Protein AF-A0A0M0K9D8-F1 (afdb_monomer_lite)

Sequence (245 aa):
CDDGGPGSESPLCTYGTDCTDCGFRLARPPPPPLQPGFVCMNNCLNAGGGACSDGGPGSEFATPPRAPGICFETCVYASDADCDDGGPGSEFPLCAYGTDCTDCGPRQPITTPPPPPPVCTNTCVYASDDDCDDGGVGSEFPLCNYGTDCADCGPRQPVNKPPPPPAPAPRSPPPAMFCGETCLYASDADCDDGGPGAEYADCTYGSDCTDCGPRMLRSPPPAMLCGESCLYTSDALCDDGGPGA

Structure (mmCIF, N/CA/C/O backbone):
data_AF-A0A0M0K9D8-F1
#
_entry.id   AF-A0A0M0K9D8-F1
#
loop_
_atom_site.group_PDB
_atom_site.id
_atom_site.type_symbol
_atom_site.label_atom_id
_atom_site.label_alt_id
_atom_site.label_comp_id
_atom_site.label_asym_id
_atom_site.label_entity_id
_atom_site.label_seq_id
_atom_site.pdbx_PDB_ins_code
_atom_site.Cartn_x
_atom_site.Cartn_y
_atom_site.Cartn_z
_atom_site.occupancy
_atom_site.B_iso_or_equiv
_atom_site.auth_seq_id
_atom_site.auth_comp_id
_atom_site.auth_asym_id
_atom_site.auth_atom_id
_atom_site.pdbx_PDB_model_num
ATOM 1 N N . CYS A 1 1 ? -3.585 -56.247 -4.860 1.00 59.78 1 CYS A N 1
ATOM 2 C CA . CYS A 1 1 ? -2.966 -55.043 -4.244 1.00 59.78 1 CYS A CA 1
ATOM 3 C C . CYS A 1 1 ? -3.451 -55.018 -2.814 1.00 59.78 1 CYS A C 1
ATOM 5 O O . CYS A 1 1 ? -4.653 -54.861 -2.597 1.00 59.78 1 CYS A O 1
ATOM 7 N N . ASP A 1 2 ? -2.542 -55.218 -1.860 1.00 57.38 2 ASP A N 1
ATOM 8 C CA . ASP A 1 2 ? -2.907 -55.661 -0.504 1.00 57.38 2 ASP A CA 1
ATOM 9 C C . ASP A 1 2 ? -2.353 -54.759 0.615 1.00 57.38 2 ASP A C 1
ATOM 11 O O . ASP A 1 2 ? -2.208 -55.168 1.771 1.00 57.38 2 ASP A O 1
ATOM 15 N N . ASP A 1 3 ? -2.050 -53.504 0.265 1.00 56.28 3 ASP A N 1
ATOM 16 C CA . ASP A 1 3 ? -1.442 -52.491 1.136 1.00 56.28 3 ASP A CA 1
ATOM 17 C C . ASP A 1 3 ? -2.456 -51.641 1.932 1.00 56.28 3 ASP A C 1
ATOM 19 O O . ASP A 1 3 ? -2.085 -50.637 2.544 1.00 56.28 3 ASP A O 1
ATOM 23 N N . GLY A 1 4 ? -3.746 -52.003 1.913 1.00 59.12 4 GLY A N 1
ATOM 24 C CA . GLY A 1 4 ? -4.813 -51.280 2.619 1.00 59.12 4 GLY A CA 1
ATOM 25 C C . GLY A 1 4 ? -5.117 -49.872 2.079 1.00 59.12 4 GLY A C 1
ATOM 26 O O . GLY A 1 4 ? -5.853 -49.115 2.719 1.00 59.12 4 GLY A O 1
ATOM 27 N N . GLY A 1 5 ? -4.526 -49.484 0.942 1.00 64.62 5 GLY A N 1
ATOM 28 C CA . GLY A 1 5 ? -4.705 -48.183 0.303 1.00 64.62 5 GLY A CA 1
ATOM 29 C C . GLY A 1 5 ? -5.960 -48.069 -0.576 1.00 64.62 5 GLY A C 1
ATOM 30 O O . GLY A 1 5 ? -6.673 -49.045 -0.805 1.00 64.62 5 GLY A O 1
ATOM 31 N N . PRO A 1 6 ? -6.247 -46.877 -1.139 1.00 52.88 6 PRO A N 1
ATOM 32 C CA . PRO A 1 6 ? -7.329 -46.713 -2.107 1.00 52.88 6 PRO A CA 1
ATOM 33 C C . PRO A 1 6 ? -7.136 -47.660 -3.302 1.00 52.88 6 PRO A C 1
ATOM 35 O O . PRO A 1 6 ? -6.146 -47.553 -4.030 1.00 52.88 6 PRO A O 1
ATOM 38 N N . GLY A 1 7 ? -8.077 -48.591 -3.479 1.00 58.97 7 GLY A N 1
ATOM 39 C CA . GLY A 1 7 ? -8.018 -49.640 -4.502 1.00 58.97 7 GLY A CA 1
ATOM 40 C C . GLY A 1 7 ? -7.409 -50.975 -4.049 1.00 58.97 7 GLY A C 1
ATOM 41 O O . GLY A 1 7 ? -7.271 -51.854 -4.893 1.00 58.97 7 GLY A O 1
ATOM 42 N N . SER A 1 8 ? -7.060 -51.153 -2.767 1.00 65.62 8 SER A N 1
ATOM 43 C CA . SER A 1 8 ? -6.637 -52.459 -2.240 1.00 65.62 8 SER A CA 1
ATOM 44 C C . SER A 1 8 ? -7.831 -53.366 -1.937 1.00 65.62 8 SER A C 1
ATOM 46 O O . SER A 1 8 ? -8.840 -52.895 -1.406 1.00 65.62 8 SER A O 1
ATOM 48 N N . GLU A 1 9 ? -7.689 -54.665 -2.180 1.00 60.28 9 GLU A N 1
ATOM 49 C CA . GLU A 1 9 ? -8.697 -55.682 -1.842 1.00 60.28 9 GLU A CA 1
ATOM 50 C C . GLU A 1 9 ? -8.562 -56.209 -0.399 1.00 60.28 9 GLU A C 1
ATOM 52 O O . GLU A 1 9 ? -9.562 -56.617 0.197 1.00 60.28 9 GLU A O 1
ATOM 57 N N . SER A 1 10 ? -7.363 -56.097 0.193 1.00 54.09 10 SER A N 1
ATOM 58 C CA . SER A 1 10 ? -7.043 -56.541 1.560 1.00 54.09 10 SER A CA 1
ATOM 59 C C . SER A 1 10 ? -6.018 -55.615 2.247 1.00 54.09 10 SER A C 1
ATOM 61 O O . SER A 1 10 ? -5.197 -55.015 1.561 1.00 54.09 10 SER A O 1
ATOM 63 N N . PRO A 1 11 ? -5.988 -55.517 3.592 1.00 54.81 11 PRO A N 1
ATOM 64 C CA . PRO A 1 11 ? -4.935 -54.821 4.338 1.00 54.81 11 PRO A CA 1
ATOM 65 C C . PRO A 1 11 ? -3.952 -55.817 4.987 1.00 54.81 11 PRO A C 1
ATOM 67 O O . PRO A 1 11 ? -3.802 -55.848 6.209 1.00 54.81 11 PRO A O 1
ATOM 70 N N . LEU A 1 12 ? -3.340 -56.693 4.186 1.00 60.47 12 LEU A N 1
ATOM 71 C CA . LEU A 1 12 ? -2.407 -57.718 4.684 1.00 60.47 12 LEU A CA 1
ATOM 72 C C . LEU A 1 12 ? -0.978 -57.179 4.850 1.00 60.47 12 LEU A C 1
ATOM 74 O O . LEU A 1 12 ? -0.212 -57.713 5.653 1.00 60.47 12 LEU A O 1
ATOM 78 N N . CYS A 1 13 ? -0.643 -56.109 4.127 1.00 53.09 13 CYS A N 1
ATOM 79 C CA . CYS A 1 13 ? 0.657 -55.449 4.132 1.00 53.09 13 CYS A CA 1
ATOM 80 C C . CYS A 1 13 ? 0.548 -53.993 4.608 1.00 53.09 13 CYS A C 1
ATOM 82 O O . CYS A 1 13 ? -0.512 -53.368 4.564 1.00 53.09 13 CYS A O 1
ATOM 84 N N . THR A 1 14 ? 1.673 -53.433 5.055 1.00 54.91 14 THR A N 1
ATOM 85 C CA . THR A 1 14 ? 1.760 -52.024 5.452 1.00 54.91 14 THR A CA 1
ATOM 86 C C . THR A 1 14 ? 1.634 -51.115 4.223 1.00 54.91 14 THR A C 1
ATOM 88 O O . THR A 1 14 ? 2.211 -51.392 3.173 1.00 54.91 14 THR A O 1
ATOM 91 N N . TYR A 1 15 ? 0.907 -50.001 4.349 1.00 53.81 15 TYR A N 1
ATOM 92 C CA . TYR A 1 15 ? 0.708 -49.046 3.253 1.00 53.81 15 TYR A CA 1
ATOM 93 C C . TYR A 1 15 ? 2.039 -48.609 2.617 1.00 53.81 15 TYR A C 1
ATOM 95 O O . TYR A 1 15 ? 2.911 -48.070 3.304 1.00 53.81 15 TYR A O 1
ATOM 103 N N . GLY A 1 16 ? 2.183 -48.820 1.303 1.00 57.97 16 GLY A N 1
ATOM 104 C CA . GLY A 1 16 ? 3.383 -48.458 0.541 1.00 57.97 16 GLY A CA 1
ATOM 105 C C . GLY A 1 16 ? 4.516 -49.492 0.517 1.00 57.97 16 GLY A C 1
ATOM 106 O O . GLY A 1 16 ? 5.600 -49.149 0.052 1.00 57.97 16 GLY A O 1
ATOM 107 N N . THR A 1 17 ? 4.304 -50.730 0.986 1.00 55.94 17 THR A N 1
ATOM 108 C CA . THR A 1 17 ? 5.327 -51.801 0.925 1.00 55.94 17 THR A CA 1
ATOM 109 C C . THR A 1 17 ? 5.120 -52.820 -0.203 1.00 55.94 17 THR A C 1
ATOM 111 O O . THR A 1 17 ? 5.961 -53.694 -0.377 1.00 55.94 17 THR A O 1
ATOM 114 N N . ASP A 1 18 ? 4.037 -52.703 -0.979 1.00 56.44 18 ASP A N 1
ATOM 115 C CA . ASP A 1 18 ? 3.691 -53.571 -2.120 1.00 56.44 18 ASP A CA 1
ATOM 116 C C . ASP A 1 18 ? 3.845 -52.822 -3.466 1.00 56.44 18 ASP A C 1
ATOM 118 O O . ASP A 1 18 ? 2.894 -52.572 -4.208 1.00 56.44 18 ASP A O 1
ATOM 122 N N . CYS A 1 19 ? 5.065 -52.347 -3.749 1.00 53.19 19 CYS A N 1
ATOM 123 C CA . CYS A 1 19 ? 5.345 -51.461 -4.892 1.00 53.19 19 CYS A CA 1
ATOM 124 C C . CYS A 1 19 ? 5.291 -52.163 -6.257 1.00 53.19 19 CYS A C 1
ATOM 126 O O . CYS A 1 19 ? 5.155 -51.488 -7.278 1.00 53.19 19 CYS A O 1
ATOM 128 N N . THR A 1 20 ? 5.426 -53.489 -6.284 1.00 51.72 20 THR A N 1
ATOM 129 C CA . THR A 1 20 ? 5.447 -54.279 -7.523 1.00 51.72 20 THR A CA 1
ATOM 130 C C . THR A 1 20 ? 4.042 -54.426 -8.109 1.00 51.72 20 THR A C 1
ATOM 132 O O . THR A 1 20 ? 3.892 -54.301 -9.322 1.00 51.72 20 THR A O 1
ATOM 135 N N . ASP A 1 21 ? 3.016 -54.578 -7.261 1.00 50.44 21 ASP A N 1
ATOM 136 C CA . ASP A 1 21 ? 1.618 -54.701 -7.694 1.00 50.44 21 ASP A CA 1
ATOM 137 C C . ASP A 1 21 ? 0.837 -53.372 -7.615 1.00 50.44 21 ASP A C 1
ATOM 139 O O . ASP A 1 21 ? -0.083 -53.150 -8.405 1.00 50.44 21 ASP A O 1
ATOM 143 N N . CYS A 1 22 ? 1.200 -52.450 -6.707 1.00 52.94 22 CYS A N 1
ATOM 144 C CA . CYS A 1 22 ? 0.475 -51.184 -6.492 1.00 52.94 22 CYS A CA 1
ATOM 145 C C . CYS A 1 22 ? 1.182 -49.923 -7.058 1.00 52.94 22 CYS A C 1
ATOM 147 O O . CYS A 1 22 ? 0.598 -48.834 -7.028 1.00 52.94 22 CYS A O 1
ATOM 149 N N . GLY A 1 23 ? 2.416 -50.038 -7.575 1.00 55.75 23 GLY A N 1
ATOM 150 C CA . GLY A 1 23 ? 3.226 -48.910 -8.064 1.00 55.75 23 GLY A CA 1
ATOM 151 C C . GLY A 1 23 ? 3.735 -47.966 -6.957 1.00 55.75 23 GLY A C 1
ATOM 152 O O . GLY A 1 23 ? 3.530 -48.194 -5.766 1.00 55.75 23 GLY A O 1
ATOM 153 N N . PHE A 1 24 ? 4.419 -46.875 -7.330 1.00 51.69 24 PHE A N 1
ATOM 154 C CA . PHE A 1 24 ? 4.968 -45.915 -6.359 1.00 51.69 24 PHE A CA 1
ATOM 155 C C . PHE A 1 24 ? 3.860 -45.097 -5.668 1.00 51.69 24 PHE A C 1
ATOM 157 O O . PHE A 1 24 ? 3.144 -44.328 -6.312 1.00 51.69 24 PHE A O 1
ATOM 164 N N . ARG A 1 25 ? 3.751 -45.210 -4.338 1.00 56.09 25 ARG A N 1
ATOM 165 C CA . ARG A 1 25 ? 2.855 -44.391 -3.504 1.00 56.09 25 ARG A CA 1
ATOM 166 C C . ARG A 1 25 ? 3.604 -43.158 -2.978 1.00 56.09 25 ARG A C 1
ATOM 168 O O . ARG A 1 25 ? 4.688 -43.281 -2.414 1.00 56.09 25 ARG A O 1
ATOM 175 N N . LEU A 1 26 ? 3.015 -41.967 -3.097 1.00 48.25 26 LEU A N 1
ATOM 176 C CA . LEU A 1 26 ? 3.507 -40.778 -2.389 1.00 48.25 26 LEU A CA 1
ATOM 177 C C . LEU A 1 26 ? 3.170 -40.912 -0.896 1.00 48.25 26 LEU A C 1
ATOM 179 O O . LEU A 1 26 ? 2.006 -41.108 -0.536 1.00 48.25 26 LEU A O 1
ATOM 183 N N . ALA A 1 27 ? 4.176 -40.811 -0.026 1.00 44.31 27 ALA A N 1
ATOM 184 C CA . ALA A 1 27 ? 3.970 -40.852 1.417 1.00 44.31 27 ALA A CA 1
ATOM 185 C C . ALA A 1 27 ? 3.110 -39.657 1.858 1.00 44.31 27 ALA A C 1
ATOM 187 O O . ALA A 1 27 ? 3.454 -38.498 1.616 1.00 44.31 27 ALA A O 1
ATOM 188 N N . ARG A 1 28 ? 1.980 -39.933 2.517 1.00 52.25 28 ARG A N 1
ATOM 189 C CA . ARG A 1 28 ? 1.211 -38.889 3.202 1.00 52.25 28 ARG A CA 1
ATOM 190 C C . ARG A 1 28 ? 2.046 -38.411 4.403 1.00 52.25 28 ARG A C 1
ATOM 192 O O . ARG A 1 28 ? 2.629 -39.261 5.077 1.00 52.25 28 ARG A O 1
ATOM 199 N N . PRO A 1 29 ? 2.125 -37.099 4.689 1.00 36.44 29 PRO A N 1
ATOM 200 C CA . PRO A 1 29 ? 2.831 -36.609 5.870 1.00 36.44 29 PRO A CA 1
ATOM 201 C C . PRO A 1 29 ? 2.300 -37.294 7.139 1.00 36.44 29 PRO A C 1
ATOM 203 O O . PRO A 1 29 ? 1.087 -37.520 7.228 1.00 36.44 29 PRO A O 1
ATOM 206 N N . PRO A 1 30 ? 3.168 -37.641 8.105 1.00 35.47 30 PRO A N 1
ATOM 207 C CA . PRO A 1 30 ? 2.753 -38.379 9.289 1.00 35.47 30 PRO A CA 1
ATOM 208 C C . PRO A 1 30 ? 1.725 -37.567 10.093 1.00 35.47 30 PRO A C 1
ATOM 210 O O . PRO A 1 30 ? 1.929 -36.366 10.302 1.00 35.47 30 PRO A O 1
ATOM 213 N N . PRO A 1 31 ? 0.622 -38.183 10.555 1.00 45.28 31 PRO A N 1
ATOM 214 C CA . PRO A 1 31 ? -0.272 -37.526 11.494 1.00 45.28 31 PRO A CA 1
ATOM 215 C C . PRO A 1 31 ? 0.469 -37.257 12.819 1.00 45.28 31 PRO A C 1
ATOM 217 O O . PRO A 1 31 ? 1.321 -38.057 13.219 1.00 45.28 31 PRO A O 1
ATOM 220 N N . PRO A 1 32 ? 0.167 -36.142 13.508 1.00 37.94 32 PRO A N 1
ATOM 221 C CA . PRO A 1 32 ? 0.757 -35.836 14.808 1.00 37.94 32 PRO A CA 1
ATOM 222 C C . PRO A 1 32 ? 0.446 -36.946 15.832 1.00 37.94 32 PRO A C 1
ATOM 224 O O . PRO A 1 32 ? -0.571 -37.634 15.700 1.00 37.94 32 PRO A O 1
ATOM 227 N N . PRO A 1 33 ? 1.310 -37.148 16.845 1.00 36.12 33 PRO A N 1
ATOM 228 C CA . PRO A 1 33 ? 1.215 -38.287 17.752 1.00 36.12 33 PRO A CA 1
ATOM 229 C C . PRO A 1 33 ? -0.121 -38.302 18.509 1.00 36.12 33 PRO A C 1
ATOM 231 O O . PRO A 1 33 ? -0.481 -37.340 19.187 1.00 36.12 33 PRO A O 1
ATOM 234 N N . LEU A 1 34 ? -0.836 -39.426 18.394 1.00 40.72 34 LEU A N 1
ATOM 235 C CA . LEU A 1 34 ? -2.054 -39.739 19.139 1.00 40.72 34 LEU A CA 1
ATOM 236 C C . LEU A 1 34 ? -1.758 -39.792 20.645 1.00 40.72 34 LEU A C 1
ATOM 238 O O . LEU A 1 34 ? -0.948 -40.601 21.097 1.00 40.72 34 LEU A O 1
ATOM 242 N N . GLN A 1 35 ? -2.448 -38.962 21.429 1.00 35.22 35 GLN A N 1
ATOM 243 C CA . GLN A 1 35 ? -2.579 -39.184 22.869 1.00 35.22 35 GLN A CA 1
ATOM 244 C C . GLN A 1 35 ? -3.538 -40.367 23.133 1.00 35.22 35 GLN A C 1
ATOM 246 O O . GLN A 1 35 ? -4.421 -40.618 22.308 1.00 35.22 35 GLN A O 1
ATOM 251 N N . PRO A 1 36 ? -3.379 -41.116 24.244 1.00 38.62 36 PRO A N 1
ATOM 252 C CA . PRO A 1 36 ? -4.134 -42.342 24.504 1.00 38.62 36 PRO A CA 1
ATOM 253 C C . PRO A 1 36 ? -5.643 -42.085 24.529 1.00 38.62 36 PRO A C 1
ATOM 255 O O . PRO A 1 36 ? -6.128 -41.240 25.279 1.00 38.62 36 PRO A O 1
ATOM 258 N N . GLY A 1 37 ? -6.375 -42.819 23.691 1.00 37.38 37 GLY A N 1
ATOM 259 C CA . GLY A 1 37 ? -7.810 -42.654 23.511 1.00 37.38 37 GLY A CA 1
ATOM 260 C C . GLY A 1 37 ? -8.617 -42.939 24.777 1.00 37.38 37 GLY A C 1
ATOM 261 O O . GLY A 1 37 ? -8.475 -43.991 25.400 1.00 37.38 37 GLY A O 1
ATOM 262 N N . PHE A 1 38 ? -9.547 -42.038 25.090 1.00 39.72 38 PHE A N 1
ATOM 263 C CA . PHE A 1 38 ? -10.780 -42.433 25.757 1.00 39.72 38 PHE A CA 1
ATOM 264 C C . PHE A 1 38 ? -11.649 -43.142 24.720 1.00 39.72 38 PHE A C 1
ATOM 266 O O . PHE A 1 38 ? -12.089 -42.549 23.736 1.00 39.72 38 PHE A O 1
ATOM 273 N N . VAL A 1 39 ? -11.852 -44.440 24.922 1.00 39.84 39 VAL A N 1
ATOM 274 C CA . VAL A 1 39 ? -12.789 -45.234 24.134 1.00 39.84 39 VAL A CA 1
ATOM 275 C C . VAL A 1 39 ? -14.199 -44.731 24.446 1.00 39.84 39 VAL A C 1
ATOM 277 O O . VAL A 1 39 ? -14.655 -44.833 25.583 1.00 39.84 39 VAL A O 1
ATOM 280 N N . CYS A 1 40 ? -14.899 -44.183 23.453 1.00 34.69 40 CYS A N 1
ATOM 281 C CA . CYS A 1 40 ? -16.335 -43.954 23.567 1.00 34.69 40 CYS A CA 1
ATOM 282 C C . CYS A 1 40 ? -17.045 -45.303 23.396 1.00 34.69 40 CYS A C 1
ATOM 284 O O . CYS A 1 40 ? -17.276 -45.763 22.277 1.00 34.69 40 CYS A O 1
ATOM 286 N N . MET A 1 41 ? -17.368 -45.970 24.505 1.00 40.41 41 MET A N 1
ATOM 287 C CA . MET A 1 41 ? -18.403 -46.998 24.486 1.00 40.41 41 MET A CA 1
ATOM 288 C C . MET A 1 41 ? -19.759 -46.289 24.453 1.00 40.41 41 MET A C 1
ATOM 290 O O . MET A 1 41 ? -20.247 -45.812 25.475 1.00 40.41 41 MET A O 1
ATOM 294 N N . ASN A 1 42 ? -20.360 -46.224 23.264 1.00 40.31 42 ASN A N 1
ATOM 295 C CA . ASN A 1 42 ? -21.743 -45.795 23.084 1.00 40.31 42 ASN A CA 1
ATOM 296 C C . ASN A 1 42 ? -22.674 -46.693 23.911 1.00 40.31 42 ASN A C 1
ATOM 298 O O . ASN A 1 42 ? -22.940 -47.829 23.524 1.00 40.31 42 ASN A O 1
ATOM 302 N N . ASN A 1 43 ? -23.206 -46.177 25.019 1.00 43.78 43 ASN A N 1
ATOM 303 C CA . ASN A 1 43 ? -24.400 -46.731 25.649 1.00 43.78 43 ASN A CA 1
ATOM 304 C C . ASN A 1 43 ? -25.558 -45.743 25.479 1.00 43.78 43 ASN A C 1
ATOM 306 O O . ASN A 1 43 ? -26.004 -45.105 26.428 1.00 43.78 43 ASN A O 1
ATOM 310 N N . CYS A 1 44 ? -26.013 -45.588 24.236 1.00 42.16 44 CYS A N 1
ATOM 311 C CA . CYS A 1 44 ? -27.206 -44.812 23.921 1.00 42.16 44 CYS A CA 1
ATOM 312 C C . CYS A 1 44 ? -28.417 -45.751 23.841 1.00 42.16 44 CYS A C 1
ATOM 314 O O . CYS A 1 44 ? -28.686 -46.341 22.797 1.00 42.16 44 CYS A O 1
ATOM 316 N N . LEU A 1 45 ? -29.177 -45.857 24.935 1.00 37.12 45 LEU A N 1
ATOM 317 C CA . LEU A 1 45 ? -30.581 -46.283 24.917 1.00 37.12 45 LEU A CA 1
ATOM 318 C C . LEU A 1 45 ? -31.462 -45.027 25.032 1.00 37.12 45 LEU A C 1
ATOM 320 O O . LEU A 1 45 ? -31.773 -44.570 26.122 1.00 37.12 45 LEU A O 1
ATOM 324 N N . ASN A 1 46 ? -31.762 -44.461 23.858 1.00 37.69 46 ASN A N 1
ATOM 325 C CA . ASN A 1 46 ? -32.876 -43.583 23.463 1.00 37.69 46 ASN A CA 1
ATOM 326 C C . ASN A 1 46 ? -33.665 -42.802 24.545 1.00 37.69 46 ASN A C 1
ATOM 328 O O . ASN A 1 46 ? -34.378 -43.413 25.337 1.00 37.69 46 ASN A O 1
ATOM 332 N N . ALA A 1 47 ? -33.728 -41.465 24.415 1.00 31.47 47 ALA A N 1
ATOM 333 C CA . ALA A 1 47 ? -34.942 -40.777 23.930 1.00 31.47 47 ALA A CA 1
ATOM 334 C C . ALA A 1 47 ? -34.819 -39.232 23.926 1.00 31.47 47 ALA A C 1
ATOM 336 O O . ALA A 1 47 ? -34.736 -38.614 24.982 1.00 31.47 47 ALA A O 1
ATOM 337 N N . GLY A 1 48 ? -34.975 -38.623 22.741 1.00 32.78 48 GLY A N 1
ATOM 338 C CA . GLY A 1 48 ? -35.744 -37.377 22.582 1.00 32.78 48 GLY A CA 1
ATOM 339 C C . GLY A 1 48 ? -34.995 -36.104 22.162 1.00 32.78 48 GLY A C 1
ATOM 340 O O . GLY A 1 48 ? -34.380 -35.452 22.991 1.00 32.78 48 GLY A O 1
ATOM 341 N N . GLY A 1 49 ? -35.199 -35.680 20.906 1.00 36.69 49 GLY A N 1
ATOM 342 C CA . GLY A 1 49 ? -35.047 -34.283 20.465 1.00 36.69 49 GLY A CA 1
ATOM 343 C C . GLY A 1 49 ? -33.774 -33.987 19.672 1.00 36.69 49 GLY A C 1
ATOM 344 O O . GLY A 1 49 ? -32.702 -33.828 20.239 1.00 36.69 49 GLY A O 1
ATOM 345 N N . GLY A 1 50 ? -33.896 -33.908 18.345 1.00 43.41 50 GLY A N 1
ATOM 346 C CA . GLY A 1 50 ? -32.785 -33.658 17.430 1.00 43.41 50 GLY A CA 1
ATOM 347 C C . GLY A 1 50 ? -32.200 -32.252 17.550 1.00 43.41 50 GLY A C 1
ATOM 348 O O . GLY A 1 50 ? -32.802 -31.301 17.067 1.00 43.41 50 GLY A O 1
ATOM 349 N N . ALA A 1 51 ? -31.019 -32.163 18.157 1.00 40.94 51 ALA A N 1
ATOM 350 C CA . ALA A 1 51 ? -29.912 -31.283 17.782 1.00 40.94 51 ALA A CA 1
ATOM 351 C C . ALA A 1 51 ? -28.713 -31.644 18.674 1.00 40.94 51 ALA A C 1
ATOM 353 O O . ALA A 1 51 ? -28.609 -31.178 19.807 1.00 40.94 51 ALA A O 1
ATOM 354 N N . CYS A 1 52 ? -27.815 -32.505 18.193 1.00 39.22 52 CYS A N 1
ATOM 355 C CA . CYS A 1 52 ? -26.469 -32.549 18.745 1.00 39.22 52 CYS A CA 1
ATOM 356 C C . CYS A 1 52 ? -25.694 -31.395 18.102 1.00 39.22 52 CYS A C 1
ATOM 358 O O . CYS A 1 52 ? -25.421 -31.386 16.905 1.00 39.22 52 CYS A O 1
ATOM 360 N N . SER A 1 53 ? -25.414 -30.366 18.898 1.00 49.59 53 SER A N 1
ATOM 361 C CA . SER A 1 53 ? -24.459 -29.318 18.540 1.00 49.59 53 SER A CA 1
ATOM 362 C C . SER A 1 53 ? -23.045 -29.806 18.849 1.00 49.59 53 SER A C 1
ATOM 364 O O . SER A 1 53 ? -22.319 -29.182 19.617 1.00 49.59 53 SER A O 1
ATOM 366 N N . ASP A 1 54 ? -22.653 -30.956 18.311 1.00 45.88 54 ASP A N 1
ATOM 367 C CA . ASP A 1 54 ? -21.252 -31.323 18.191 1.00 45.88 54 ASP A CA 1
ATOM 368 C C . ASP A 1 54 ? -20.829 -31.003 16.761 1.00 45.88 54 ASP A C 1
ATOM 370 O O . ASP A 1 54 ? -21.241 -31.654 15.809 1.00 45.88 54 ASP A O 1
ATOM 374 N N . GLY A 1 55 ? -20.061 -29.921 16.605 1.00 48.94 55 GLY A N 1
ATOM 375 C CA . GLY A 1 55 ? -19.560 -29.412 15.327 1.00 48.94 55 GLY A CA 1
ATOM 376 C C . GLY A 1 55 ? -18.654 -30.407 14.598 1.00 48.94 55 GLY A C 1
ATOM 377 O O . GLY A 1 55 ? -17.441 -30.221 14.525 1.00 48.94 55 GLY A O 1
ATOM 378 N N . GLY A 1 56 ? -19.249 -31.471 14.069 1.00 43.22 56 GLY A N 1
ATOM 379 C CA . GLY A 1 56 ? -18.627 -32.437 13.185 1.00 43.22 56 GLY A CA 1
ATOM 380 C C . GLY A 1 56 ? -18.416 -31.866 11.779 1.00 43.22 56 GLY A C 1
ATOM 381 O O . GLY A 1 56 ? -19.004 -30.847 11.405 1.00 43.22 56 GLY A O 1
ATOM 382 N N . PRO A 1 57 ? -17.552 -32.509 10.976 1.00 43.78 57 PRO A N 1
ATOM 383 C CA . PRO A 1 57 ? -17.086 -31.978 9.704 1.00 43.78 57 PRO A CA 1
ATOM 384 C C . PRO A 1 57 ? -18.229 -31.994 8.681 1.00 43.78 57 PRO A C 1
ATOM 386 O O . PRO A 1 57 ? -18.573 -33.037 8.131 1.00 43.78 57 PRO A O 1
ATOM 389 N N . GLY A 1 58 ? -18.829 -30.828 8.448 1.00 43.31 58 GLY A N 1
ATOM 390 C CA . GLY A 1 58 ? -19.955 -30.670 7.526 1.00 43.31 58 GLY A CA 1
ATOM 391 C C . GLY A 1 58 ? -20.627 -29.295 7.545 1.00 43.31 58 GLY A C 1
ATOM 392 O O . GLY A 1 58 ? -21.339 -28.977 6.600 1.00 43.31 58 GLY A O 1
ATOM 393 N N . SER A 1 59 ? -20.380 -28.449 8.552 1.00 44.09 59 SER A N 1
ATOM 394 C CA . SER A 1 59 ? -20.794 -27.044 8.501 1.00 44.09 59 SER A CA 1
ATOM 395 C C . SER A 1 59 ? -19.832 -26.255 7.611 1.00 44.09 59 SER A C 1
ATOM 397 O O . SER A 1 59 ? -18.696 -25.955 7.988 1.00 44.09 59 SER A O 1
ATOM 399 N N . GLU A 1 60 ? -20.283 -25.951 6.400 1.00 45.50 60 GLU A N 1
ATOM 400 C CA . GLU A 1 60 ? -19.721 -24.899 5.558 1.00 45.50 60 GLU A CA 1
ATOM 401 C C . GLU A 1 60 ? -19.499 -23.622 6.389 1.00 45.50 60 GLU A C 1
ATOM 403 O O . GLU A 1 60 ? -20.355 -23.240 7.180 1.00 45.50 60 GLU A O 1
ATOM 408 N N . PHE A 1 61 ? -18.325 -23.003 6.234 1.00 46.69 61 PHE A N 1
ATOM 409 C CA . PHE A 1 61 ? -17.686 -22.026 7.135 1.00 46.69 61 PHE A CA 1
ATOM 410 C C . PHE A 1 61 ? -16.924 -22.637 8.321 1.00 46.69 61 PHE A C 1
ATOM 412 O O . PHE A 1 61 ? -17.195 -22.368 9.489 1.00 46.69 61 PHE A O 1
ATOM 419 N N . ALA A 1 62 ? -15.847 -23.364 8.009 1.00 39.09 62 ALA A N 1
ATOM 420 C CA . ALA A 1 62 ? -14.712 -23.463 8.919 1.00 39.09 62 ALA A CA 1
ATOM 421 C C . ALA A 1 62 ? -14.117 -22.057 9.115 1.00 39.09 62 ALA A C 1
ATOM 423 O O . ALA A 1 62 ? -13.269 -21.603 8.344 1.00 39.09 62 ALA A O 1
ATOM 424 N N . THR A 1 63 ? -14.595 -21.334 10.127 1.00 50.00 63 THR A N 1
ATOM 425 C CA . THR A 1 63 ? -13.900 -20.152 10.632 1.00 50.00 63 THR A CA 1
ATOM 426 C C . THR A 1 63 ? -12.508 -20.584 11.096 1.00 50.00 63 THR A C 1
ATOM 428 O O . THR A 1 63 ? -12.401 -21.624 11.757 1.00 50.00 63 THR A O 1
ATOM 431 N N . PRO A 1 64 ? -11.438 -19.829 10.783 1.00 47.03 64 PRO A N 1
ATOM 432 C CA . PRO A 1 64 ? -10.120 -20.106 11.346 1.00 47.03 64 PRO A CA 1
ATOM 433 C C . PRO A 1 64 ? -10.227 -20.184 12.879 1.00 47.03 64 PRO A C 1
ATOM 435 O O . PRO A 1 64 ? -11.104 -19.521 13.442 1.00 47.03 64 PRO A O 1
ATOM 438 N N . PRO A 1 65 ? -9.378 -20.976 13.568 1.00 51.59 65 PRO A N 1
ATOM 439 C CA . PRO A 1 65 ? -9.393 -21.034 15.024 1.00 51.59 65 PRO A CA 1
ATOM 440 C C . PRO A 1 65 ? -9.271 -19.608 15.564 1.00 51.59 65 PRO A C 1
ATOM 442 O O . PRO A 1 65 ? -8.247 -18.946 15.386 1.00 51.59 65 PRO A O 1
ATOM 445 N N . ARG A 1 66 ? -10.371 -19.112 16.142 1.00 53.47 66 ARG A N 1
ATOM 446 C CA . ARG A 1 66 ? -10.462 -17.773 16.718 1.00 53.47 66 ARG A CA 1
ATOM 447 C C . ARG A 1 66 ? -9.364 -17.688 17.777 1.00 53.47 66 ARG A C 1
ATOM 449 O O . ARG A 1 66 ? -9.239 -18.603 18.593 1.00 53.47 66 ARG A O 1
ATOM 456 N N . ALA A 1 67 ? -8.535 -16.647 17.726 1.00 58.38 67 ALA A N 1
ATOM 457 C CA . ALA A 1 67 ? -7.474 -16.472 18.711 1.00 58.38 67 ALA A CA 1
ATOM 458 C C . ALA A 1 67 ? -8.078 -16.511 20.130 1.00 58.38 67 ALA A C 1
ATOM 460 O O . ALA A 1 67 ? -9.244 -16.115 20.288 1.00 58.38 67 ALA A O 1
ATOM 461 N N . PRO A 1 68 ? -7.332 -16.985 21.150 1.00 67.56 68 PRO A N 1
ATOM 462 C CA . PRO A 1 68 ? -7.827 -17.025 22.521 1.00 67.56 68 PRO A CA 1
ATOM 463 C C . PRO A 1 68 ? -8.383 -15.651 22.894 1.00 67.56 68 PRO A C 1
ATOM 465 O O . PRO A 1 68 ? -7.674 -14.647 22.816 1.00 67.56 68 PRO A O 1
ATOM 468 N N . GLY A 1 69 ? -9.680 -15.600 23.194 1.00 72.69 69 GLY A N 1
ATOM 469 C CA . GLY A 1 69 ? -10.329 -14.351 23.553 1.00 72.69 69 GLY A CA 1
ATOM 470 C C . GLY A 1 69 ? -9.901 -13.881 24.943 1.00 72.69 69 GLY A C 1
ATOM 471 O O . GLY A 1 69 ? -9.570 -14.698 25.799 1.00 72.69 69 GLY A O 1
ATOM 472 N N . ILE A 1 70 ? -9.917 -12.570 25.169 1.00 86.81 70 ILE A N 1
ATOM 473 C CA . ILE A 1 70 ? -9.835 -11.978 26.503 1.00 86.81 70 ILE A CA 1
ATOM 474 C C . ILE A 1 70 ? -11.206 -12.074 27.181 1.00 86.81 70 ILE A C 1
ATOM 476 O O . ILE A 1 70 ? -12.246 -11.893 26.543 1.00 86.81 70 ILE A O 1
ATOM 480 N N . CYS A 1 71 ? -11.196 -12.389 28.470 1.00 91.25 71 CYS A N 1
ATOM 481 C CA . CYS A 1 71 ? -12.384 -12.471 29.306 1.00 91.25 71 CYS A CA 1
ATOM 482 C C . CYS A 1 71 ? -11.955 -12.175 30.738 1.00 91.25 71 CYS A C 1
ATOM 484 O O . CYS A 1 71 ? -11.207 -12.941 31.349 1.00 91.25 71 CYS A O 1
ATOM 486 N N . PHE A 1 72 ? -12.370 -11.016 31.223 1.00 89.06 72 PHE A N 1
ATOM 487 C CA . PHE A 1 72 ? -12.179 -10.566 32.586 1.00 89.06 72 PHE A CA 1
ATOM 488 C C . PHE A 1 72 ? -13.556 -10.237 33.170 1.00 89.06 72 PHE A C 1
ATOM 490 O O . PHE A 1 72 ? -14.444 -9.822 32.438 1.00 89.06 72 PHE A O 1
ATOM 497 N N . GLU A 1 73 ? -13.717 -10.400 34.479 1.00 89.19 73 GLU A N 1
ATOM 498 C CA . GLU A 1 73 ? -14.938 -10.041 35.222 1.00 89.19 73 GLU A CA 1
ATOM 499 C C . GLU A 1 73 ? -14.569 -9.070 36.336 1.00 89.19 73 GLU A C 1
ATOM 501 O O . GLU A 1 73 ? -14.701 -9.325 37.531 1.00 89.19 73 GLU A O 1
ATOM 506 N N . THR A 1 74 ? -13.930 -7.979 35.932 1.00 90.69 74 THR A N 1
ATOM 507 C CA . THR A 1 74 ? -13.379 -6.991 36.862 1.00 90.69 74 THR A CA 1
ATOM 508 C C . THR A 1 74 ? -14.284 -5.775 37.022 1.00 90.69 74 THR A C 1
ATOM 510 O O . THR A 1 74 ? -13.997 -4.919 37.859 1.00 90.69 74 THR A O 1
ATOM 513 N N . CYS A 1 75 ? -15.361 -5.687 36.238 1.00 91.19 75 CYS A N 1
ATOM 514 C CA . CYS A 1 75 ? -16.361 -4.634 36.338 1.00 91.19 75 CYS A CA 1
ATOM 515 C C . CYS A 1 75 ? -17.437 -4.968 37.384 1.00 91.19 75 CYS A C 1
ATOM 517 O O . CYS A 1 75 ? -17.693 -6.130 37.683 1.00 91.19 75 CYS A O 1
ATOM 519 N N . VAL A 1 76 ? -18.085 -3.940 37.940 1.00 94.38 76 VAL A N 1
ATOM 520 C CA . VAL A 1 76 ? -19.192 -4.110 38.902 1.00 94.38 76 VAL A CA 1
ATOM 521 C C . VAL A 1 76 ? -20.428 -4.725 38.241 1.00 94.38 76 VAL A C 1
ATOM 523 O O . VAL A 1 76 ? -21.152 -5.461 38.904 1.00 94.38 76 VAL A O 1
ATOM 526 N N . TYR A 1 77 ? -20.628 -4.448 36.954 1.00 91.62 77 TYR A N 1
ATOM 527 C CA . TYR A 1 77 ? -21.759 -4.918 36.154 1.00 91.62 77 TYR A CA 1
ATOM 528 C C . TYR A 1 77 ? -21.396 -6.128 35.282 1.00 91.62 77 TYR A C 1
ATOM 530 O O . TYR A 1 77 ? -22.075 -6.426 34.324 1.00 91.62 77 TYR A O 1
ATOM 538 N N . ALA A 1 78 ? -20.319 -6.854 35.602 1.00 89.19 78 ALA A N 1
ATOM 539 C CA . ALA A 1 78 ? -19.817 -7.939 34.755 1.00 89.19 78 ALA A CA 1
ATOM 540 C C . ALA A 1 78 ? -20.707 -9.208 34.690 1.00 89.19 78 ALA A C 1
ATOM 542 O O . ALA A 1 78 ? -20.201 -10.267 34.320 1.00 89.19 78 ALA A O 1
ATOM 543 N N . SER A 1 79 ? -21.929 -9.174 35.231 1.00 90.12 79 SER A N 1
ATOM 544 C CA . SER A 1 79 ? -22.824 -10.334 35.420 1.00 90.12 79 SER A CA 1
ATOM 545 C C . SER A 1 79 ? -24.274 -9.907 35.707 1.00 90.12 79 SER A C 1
ATOM 547 O O . SER A 1 79 ? -24.987 -10.590 36.456 1.00 90.12 79 SER A O 1
ATOM 549 N N . ASP A 1 80 ? -24.692 -8.730 35.245 1.00 92.19 80 ASP A N 1
ATOM 550 C CA . ASP A 1 80 ? -26.042 -8.215 35.488 1.00 92.19 80 ASP A CA 1
ATOM 551 C C . ASP A 1 80 ? -27.043 -8.548 34.370 1.00 92.19 80 ASP A C 1
ATOM 553 O O . ASP A 1 80 ? -28.203 -8.140 34.452 1.00 92.19 80 ASP A O 1
ATOM 557 N N . ALA A 1 81 ? -26.638 -9.430 33.449 1.00 92.88 81 ALA A N 1
ATOM 558 C CA . ALA A 1 81 ? -27.388 -9.927 32.298 1.00 92.88 81 ALA A CA 1
ATOM 559 C C . ALA A 1 81 ? -27.483 -8.957 31.111 1.00 92.88 81 ALA A C 1
ATOM 561 O O . ALA A 1 81 ? -28.139 -9.302 30.123 1.00 92.88 81 ALA A O 1
ATOM 562 N N . ASP A 1 82 ? -26.806 -7.811 31.179 1.00 94.44 82 ASP A N 1
ATOM 563 C CA . ASP A 1 82 ? -26.627 -6.878 30.071 1.00 94.44 82 ASP A CA 1
ATOM 564 C C . ASP A 1 82 ? -25.141 -6.851 29.676 1.00 94.44 82 ASP A C 1
ATOM 566 O O . ASP A 1 82 ? -24.268 -6.917 30.530 1.00 94.44 82 ASP A O 1
ATOM 570 N N . CYS A 1 83 ? -24.824 -6.791 28.377 1.00 95.12 83 CYS A N 1
ATOM 571 C CA . CYS A 1 83 ? -23.436 -6.716 27.938 1.00 95.12 83 CYS A CA 1
ATOM 572 C C . CYS A 1 83 ? -22.945 -5.256 27.945 1.00 95.12 83 CYS A C 1
ATOM 574 O O . CYS A 1 83 ? -23.265 -4.440 27.078 1.00 95.12 83 CYS A O 1
ATOM 576 N N . ASP A 1 84 ? -22.072 -4.942 28.894 1.00 94.94 84 ASP A N 1
ATOM 577 C CA . ASP A 1 84 ? -21.674 -3.599 29.312 1.00 94.94 84 ASP A CA 1
ATOM 578 C C . ASP A 1 84 ? -20.260 -3.183 28.884 1.00 94.94 84 ASP A C 1
ATOM 580 O O . ASP A 1 84 ? -19.756 -2.111 29.239 1.00 94.94 84 ASP A O 1
ATOM 584 N N . ASP A 1 85 ? -19.558 -4.026 28.135 1.00 93.12 85 ASP A N 1
ATOM 585 C CA . ASP A 1 85 ? -18.140 -3.827 27.843 1.00 93.12 85 ASP A CA 1
ATOM 586 C C . ASP A 1 85 ? -17.830 -2.759 26.772 1.00 93.12 85 ASP A C 1
ATOM 588 O O . ASP A 1 85 ? -16.670 -2.580 26.383 1.00 93.12 85 ASP A O 1
ATOM 592 N N . GLY A 1 86 ? -18.850 -2.064 26.256 1.00 90.62 86 GLY A N 1
ATOM 593 C CA . GLY A 1 86 ? -18.726 -1.021 25.236 1.00 90.62 86 GLY A CA 1
ATOM 594 C C . GLY A 1 86 ? -18.203 -1.513 23.883 1.00 90.62 86 GLY A C 1
ATOM 595 O O . GLY A 1 86 ? -17.837 -0.707 23.023 1.00 90.62 86 GLY A O 1
ATOM 596 N N . GLY A 1 87 ? -18.121 -2.831 23.693 1.00 90.50 87 GLY A N 1
ATOM 597 C CA . GLY A 1 87 ? -17.675 -3.470 22.466 1.00 90.50 87 GLY A CA 1
ATOM 598 C C . GLY A 1 87 ? -18.761 -3.580 21.392 1.00 90.50 87 GLY A C 1
ATOM 599 O O . GLY A 1 87 ? -19.922 -3.232 21.606 1.00 90.50 87 GLY A O 1
ATOM 600 N N . PRO A 1 88 ? -18.421 -4.107 20.202 1.00 88.25 88 PRO A N 1
ATOM 601 C CA . PRO A 1 88 ? -19.425 -4.448 19.201 1.00 88.25 88 PRO A CA 1
ATOM 602 C C . PRO A 1 88 ? -20.453 -5.438 19.765 1.00 88.25 88 PRO A C 1
ATOM 604 O O . PRO A 1 88 ? -20.087 -6.546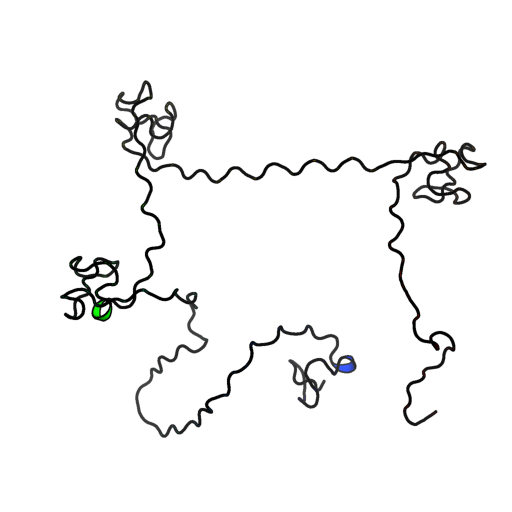 20.158 1.00 88.25 88 PRO A O 1
ATOM 607 N N . GLY A 1 89 ? -21.727 -5.042 19.761 1.00 86.25 89 GLY A N 1
ATOM 608 C CA . GLY A 1 89 ? -22.824 -5.840 20.314 1.00 86.25 89 GLY A CA 1
ATOM 609 C C . GLY A 1 89 ? -23.048 -5.678 21.819 1.00 86.25 89 GLY A C 1
ATOM 610 O O . GLY A 1 89 ? -23.762 -6.496 22.374 1.00 86.25 89 GLY A O 1
ATOM 611 N N . SER A 1 90 ? -22.442 -4.673 22.454 1.00 93.94 90 SER A N 1
ATOM 612 C CA . SER A 1 90 ? -22.714 -4.280 23.841 1.00 93.94 90 SER A CA 1
ATOM 613 C C . SER A 1 90 ? -23.895 -3.306 23.924 1.00 93.94 90 SER A C 1
ATOM 615 O O . SER A 1 90 ? -24.022 -2.408 23.084 1.00 93.94 90 SER A O 1
ATOM 617 N N . GLU A 1 91 ? -24.758 -3.491 24.919 1.00 95.12 91 GLU A N 1
ATOM 618 C CA . GLU A 1 91 ? -25.905 -2.645 25.243 1.00 95.12 91 GLU A CA 1
ATOM 619 C C . GLU A 1 91 ? -25.465 -1.311 25.852 1.00 95.12 91 GLU A C 1
ATOM 621 O O . GLU A 1 91 ? -26.011 -0.263 25.483 1.00 95.12 91 GLU A O 1
ATOM 626 N N . PHE A 1 92 ? -24.449 -1.322 26.724 1.00 92.12 92 PHE A N 1
ATOM 627 C CA . PHE A 1 92 ? -23.943 -0.111 27.369 1.00 92.12 92 PHE A CA 1
ATOM 628 C C . PHE A 1 92 ? -22.407 -0.055 27.435 1.00 92.12 92 PHE A C 1
ATOM 630 O O . PHE A 1 92 ? -21.744 -1.069 27.538 1.00 92.12 92 PHE A O 1
ATOM 637 N N . PRO A 1 93 ? -21.779 1.133 27.408 1.00 93.25 93 PRO A N 1
ATOM 638 C CA . PRO A 1 93 ? -20.328 1.274 27.560 1.00 93.25 93 PRO A CA 1
ATOM 639 C C . PRO A 1 93 ? -19.924 1.563 29.019 1.00 93.25 93 PRO A C 1
ATOM 641 O O . PRO A 1 93 ? -19.189 2.520 29.282 1.00 93.25 93 PRO A O 1
ATOM 644 N N . LEU A 1 94 ? -20.464 0.812 29.984 1.00 94.94 94 LEU A N 1
ATOM 645 C CA . LEU A 1 94 ? -20.242 1.046 31.423 1.00 94.94 94 LEU A CA 1
ATOM 646 C C . LEU A 1 94 ? -18.973 0.368 31.951 1.00 94.94 94 LEU A C 1
ATOM 648 O O . LEU A 1 94 ? -18.374 0.830 32.928 1.00 94.94 94 LEU A O 1
ATOM 652 N N . CYS A 1 95 ? -18.541 -0.690 31.279 1.00 94.31 95 CYS A N 1
ATOM 653 C CA . CYS A 1 95 ? -17.371 -1.485 31.591 1.00 94.31 95 CYS A CA 1
ATOM 654 C C . CYS A 1 95 ? -16.292 -1.320 30.514 1.00 94.31 95 CYS A C 1
ATOM 656 O O . CYS A 1 95 ? -16.531 -0.879 29.389 1.00 94.31 95 CYS A O 1
ATOM 658 N N . ALA A 1 96 ? -15.053 -1.665 30.867 1.00 92.25 96 ALA A N 1
ATOM 659 C CA . ALA A 1 96 ? -13.977 -1.704 29.885 1.00 92.25 96 ALA A CA 1
ATOM 660 C C . ALA A 1 96 ? -14.139 -2.928 28.970 1.00 92.25 96 ALA A C 1
ATOM 662 O O . ALA A 1 96 ? -14.601 -3.985 29.402 1.00 92.25 96 ALA A O 1
ATOM 663 N N . TYR A 1 97 ? -13.690 -2.808 27.724 1.00 92.38 97 TYR A N 1
ATOM 664 C CA . TYR A 1 97 ? -13.791 -3.878 26.733 1.00 92.38 97 TYR A CA 1
ATOM 665 C C . TYR A 1 97 ? -13.217 -5.210 27.238 1.00 92.38 97 TYR A C 1
ATOM 667 O O . TYR A 1 97 ? -12.062 -5.282 27.668 1.00 92.38 97 TYR A O 1
ATOM 675 N N . GLY A 1 98 ? -14.031 -6.266 27.182 1.00 90.69 98 GLY A N 1
ATOM 676 C CA . GLY A 1 98 ? -13.700 -7.598 27.683 1.00 90.69 98 GLY A CA 1
ATOM 677 C C . GLY A 1 98 ? -13.737 -7.775 29.204 1.00 90.69 98 GLY A C 1
ATOM 678 O O . GLY A 1 98 ? -13.281 -8.821 29.660 1.00 90.69 98 GLY A O 1
ATOM 679 N N . THR A 1 99 ? -14.233 -6.796 29.978 1.00 93.81 99 THR A N 1
ATOM 680 C CA . THR A 1 99 ? -14.368 -6.886 31.454 1.00 93.81 99 THR A CA 1
ATOM 681 C C . THR A 1 99 ? -15.754 -7.291 31.960 1.00 93.81 99 THR A C 1
ATOM 683 O O . THR A 1 99 ? -15.940 -7.397 33.173 1.00 93.81 99 THR A O 1
ATOM 686 N N . ASP A 1 100 ? -16.678 -7.542 31.037 1.00 92.19 100 ASP A N 1
ATOM 687 C CA . ASP A 1 100 ? -18.013 -8.082 31.282 1.00 92.19 100 ASP A CA 1
ATOM 688 C C . ASP A 1 100 ? -18.272 -9.290 30.360 1.00 92.19 100 ASP A C 1
ATOM 690 O O . ASP A 1 100 ? -19.115 -9.303 29.475 1.00 92.19 100 ASP A O 1
ATOM 694 N N . CYS A 1 101 ? -17.429 -10.315 30.452 1.00 91.44 101 CYS A N 1
ATOM 695 C CA . CYS A 1 101 ? -17.538 -11.450 29.536 1.00 91.44 101 CYS A CA 1
ATOM 696 C C . CYS A 1 101 ? -18.553 -12.521 29.959 1.00 91.44 101 CYS A C 1
ATOM 698 O O . CYS A 1 101 ? -18.801 -13.412 29.143 1.00 91.44 101 CYS A O 1
ATOM 700 N N . THR A 1 102 ? -19.132 -12.468 31.167 1.00 91.31 102 THR A N 1
ATOM 701 C CA . THR A 1 102 ? -20.250 -13.367 31.514 1.00 91.31 102 THR A CA 1
ATOM 702 C C . THR A 1 102 ? -21.440 -13.069 30.610 1.00 91.31 102 THR A C 1
ATOM 704 O O . THR A 1 102 ? -21.999 -14.005 30.035 1.00 91.31 102 THR A O 1
ATOM 707 N N . ASP A 1 103 ? -21.746 -11.788 30.398 1.00 90.75 103 ASP A N 1
ATOM 708 C CA . ASP A 1 103 ? -22.896 -11.376 29.596 1.00 90.75 103 ASP A CA 1
ATOM 709 C C . ASP A 1 103 ? -22.507 -11.165 28.124 1.00 90.75 103 ASP A C 1
ATOM 711 O O . ASP A 1 103 ? -23.192 -11.620 27.205 1.00 90.75 103 ASP A O 1
ATOM 715 N N . CYS A 1 104 ? -21.326 -10.600 27.864 1.00 91.44 104 CYS A N 1
ATOM 716 C CA . CYS A 1 104 ? -20.844 -10.361 26.506 1.00 91.44 104 CYS A CA 1
ATOM 717 C C . CYS A 1 104 ? -20.216 -11.574 25.793 1.00 91.44 104 CYS A C 1
ATOM 719 O O . CYS A 1 104 ? -20.054 -11.571 24.563 1.00 91.44 104 CYS A O 1
ATOM 721 N N . GLY A 1 105 ? -19.741 -12.568 26.542 1.00 89.44 105 GLY A N 1
ATOM 722 C CA . GLY A 1 105 ? -18.832 -13.597 26.043 1.00 89.44 105 GLY A CA 1
ATOM 723 C C . GLY A 1 105 ? -17.400 -13.097 25.757 1.00 89.44 105 GLY A C 1
ATOM 724 O O . GLY A 1 105 ? -17.089 -11.904 25.828 1.00 89.44 105 GLY A O 1
ATOM 725 N N . PRO A 1 106 ? -16.476 -14.007 25.394 1.00 90.62 106 PRO A N 1
ATOM 726 C CA . PRO A 1 106 ? -15.061 -13.687 25.215 1.00 90.62 106 PRO A CA 1
ATOM 727 C C . PRO A 1 106 ? -14.791 -12.772 24.008 1.00 90.62 106 PRO A C 1
ATOM 729 O O . PRO A 1 106 ? -15.193 -13.044 22.863 1.00 90.62 106 PRO A O 1
ATOM 732 N N . ARG A 1 107 ? -14.013 -11.713 24.252 1.00 90.06 107 ARG A N 1
ATOM 733 C CA . ARG A 1 107 ? -13.627 -10.689 23.273 1.00 90.06 107 ARG A CA 1
ATOM 734 C C . ARG A 1 107 ? -12.313 -11.006 22.585 1.00 90.06 107 ARG A C 1
ATOM 736 O O . ARG A 1 107 ? -11.487 -11.730 23.115 1.00 90.06 107 ARG A O 1
ATOM 743 N N . GLN A 1 108 ? -12.092 -10.483 21.386 1.00 87.81 108 GLN A N 1
ATOM 744 C CA . GLN A 1 108 ? -10.771 -10.592 20.761 1.00 87.81 108 GLN A CA 1
ATOM 745 C C . GLN A 1 108 ? -9.863 -9.490 21.305 1.00 87.81 108 GLN A C 1
ATOM 747 O O . GLN A 1 108 ? -10.354 -8.388 21.519 1.00 87.81 108 GLN A O 1
ATOM 752 N N . PRO A 1 109 ? -8.559 -9.732 21.511 1.00 81.75 109 PRO A N 1
ATOM 753 C CA . PRO A 1 109 ? -7.640 -8.645 21.819 1.00 81.75 109 PRO A CA 1
ATOM 754 C C . PRO A 1 109 ? -7.754 -7.554 20.748 1.00 81.75 109 PRO A C 1
ATOM 756 O O . PRO A 1 109 ? -7.772 -7.862 19.554 1.00 81.75 109 PRO A O 1
ATOM 759 N N . ILE A 1 110 ? -7.815 -6.284 21.152 1.00 76.38 110 ILE A N 1
ATOM 760 C CA . ILE A 1 110 ? -7.735 -5.170 20.202 1.00 76.38 110 ILE A CA 1
ATOM 761 C C . ILE A 1 110 ? -6.297 -5.142 19.675 1.00 76.38 110 ILE A C 1
ATOM 763 O O . ILE A 1 110 ? -5.393 -4.620 20.321 1.00 76.38 110 ILE A O 1
ATOM 767 N N . THR A 1 111 ? -6.066 -5.769 18.523 1.00 72.19 111 THR A N 1
ATOM 768 C CA . THR A 1 111 ? -4.739 -5.829 17.887 1.00 72.19 111 THR A CA 1
ATOM 769 C C . THR A 1 111 ? -4.503 -4.687 16.912 1.00 72.19 111 THR A C 1
ATOM 771 O O . THR A 1 111 ? -3.386 -4.517 16.429 1.00 72.19 111 THR A O 1
ATOM 774 N N . THR A 1 112 ? -5.541 -3.923 16.572 1.00 71.44 112 THR A N 1
ATOM 775 C CA . THR A 1 112 ? -5.417 -2.795 15.655 1.00 71.44 112 THR A CA 1
ATOM 776 C C . THR A 1 112 ? -4.902 -1.580 16.419 1.00 71.44 112 THR A C 1
ATOM 778 O O . THR A 1 112 ? -5.569 -1.145 17.363 1.00 71.44 112 THR A O 1
ATOM 781 N N . PRO A 1 113 ? -3.753 -1.005 16.025 1.00 72.69 113 PRO A N 1
ATOM 782 C CA . PRO A 1 113 ? -3.351 0.303 16.513 1.00 72.69 113 PRO A CA 1
ATOM 783 C C . PRO A 1 113 ? -4.482 1.312 16.282 1.00 72.69 113 PRO A C 1
ATOM 785 O O . PRO A 1 113 ? -5.209 1.179 15.288 1.00 72.69 113 PRO A O 1
ATOM 788 N N . PRO A 1 114 ? -4.636 2.323 17.154 1.00 73.94 114 PRO A N 1
ATOM 789 C CA . PRO A 1 114 ? -5.537 3.425 16.860 1.00 73.94 114 PRO A CA 1
ATOM 790 C C . PRO A 1 114 ? -5.183 4.013 15.484 1.00 73.94 114 PRO A C 1
ATOM 792 O O . PRO A 1 114 ? -3.993 4.078 15.142 1.00 73.94 114 PRO A O 1
ATOM 795 N N . PRO A 1 115 ? -6.185 4.408 14.677 1.00 77.38 115 PRO A N 1
ATOM 796 C CA . PRO A 1 115 ? -5.923 5.009 13.381 1.00 77.38 115 PRO A CA 1
ATOM 797 C C . PRO A 1 115 ? -5.023 6.237 13.569 1.00 77.38 115 PRO A C 1
ATOM 799 O O . PRO A 1 115 ? -5.190 6.976 14.548 1.00 77.38 115 PRO A O 1
ATOM 802 N N . PRO A 1 116 ? -4.045 6.451 12.675 1.00 82.94 116 PRO A N 1
ATOM 803 C CA . PRO A 1 116 ? -3.174 7.604 12.786 1.00 82.94 116 PRO A CA 1
ATOM 804 C C . PRO A 1 116 ? -4.009 8.890 12.663 1.00 82.94 116 PRO A C 1
ATOM 806 O O . PRO A 1 116 ? -5.025 8.903 11.961 1.00 82.94 116 PRO A O 1
ATOM 809 N N . PRO A 1 117 ? -3.620 9.970 13.363 1.00 87.25 117 PRO A N 1
ATOM 810 C CA . PRO A 1 117 ? -4.376 11.212 13.333 1.00 87.25 117 PRO A CA 1
ATOM 811 C C . PRO A 1 117 ? -4.441 11.762 11.901 1.00 87.25 117 PRO A C 1
ATOM 813 O O . PRO A 1 117 ? -3.478 11.606 11.142 1.00 87.25 117 PRO A O 1
ATOM 816 N N . PRO A 1 118 ? -5.549 12.416 11.521 1.00 89.38 118 PRO A N 1
ATOM 817 C CA . PRO A 1 118 ? -5.663 13.015 10.206 1.00 89.38 118 PR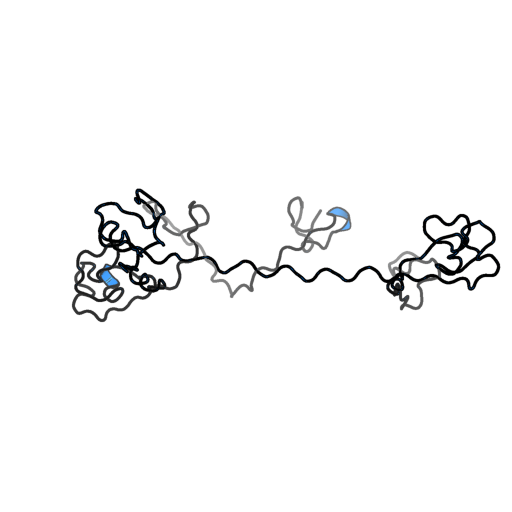O A CA 1
ATOM 818 C C . PRO A 1 118 ? -4.641 14.148 10.017 1.00 89.38 118 PRO A C 1
ATOM 820 O O . PRO A 1 118 ? -4.323 14.889 10.947 1.00 89.38 118 PRO A O 1
ATOM 823 N N . VAL A 1 119 ? -4.132 14.276 8.796 1.00 91.94 119 VAL A N 1
ATOM 824 C CA . VAL A 1 119 ? -3.252 15.351 8.338 1.00 91.94 119 VAL A CA 1
ATOM 825 C C . VAL A 1 119 ? -4.084 16.510 7.808 1.00 91.94 119 VAL A C 1
ATOM 827 O O . VAL A 1 119 ? -5.020 16.323 7.034 1.00 91.94 119 VAL A O 1
ATOM 830 N N . CYS A 1 120 ? -3.728 17.714 8.236 1.00 95.31 120 CYS A N 1
ATOM 831 C CA . CYS A 1 120 ? -4.321 18.955 7.765 1.00 95.31 120 CYS A CA 1
ATOM 832 C C . CYS A 1 120 ? -3.302 20.069 7.965 1.00 95.31 120 CYS A C 1
ATOM 834 O O . CYS A 1 120 ? -2.973 20.440 9.094 1.00 95.31 120 CYS A O 1
ATOM 836 N N . THR A 1 121 ? -2.771 20.569 6.861 1.00 94.19 121 THR A N 1
ATOM 837 C CA . THR A 1 121 ? -1.968 21.784 6.826 1.00 94.19 121 THR A CA 1
ATOM 838 C C . THR A 1 121 ? -2.565 22.703 5.770 1.00 94.19 121 THR A C 1
ATOM 840 O O . THR A 1 121 ? -3.055 22.222 4.767 1.00 94.19 121 THR A O 1
ATOM 843 N N . ASN A 1 122 ? -2.524 24.019 5.965 1.00 96.31 122 ASN A N 1
ATOM 844 C CA . ASN A 1 122 ? -2.962 24.996 4.955 1.00 96.31 122 ASN A CA 1
ATOM 845 C C . ASN A 1 122 ? -1.736 25.698 4.376 1.00 96.31 122 ASN A C 1
ATOM 847 O O . ASN A 1 122 ? -1.545 26.902 4.514 1.00 96.31 122 ASN A O 1
ATOM 851 N N . THR A 1 123 ? -0.807 24.887 3.872 1.00 96.50 123 THR A N 1
ATOM 852 C CA . THR A 1 123 ? 0.504 25.348 3.391 1.00 96.50 123 THR A CA 1
ATOM 853 C C . THR A 1 123 ? 0.515 25.617 1.893 1.00 96.50 123 THR A C 1
ATOM 855 O O . THR A 1 123 ? 1.494 26.168 1.391 1.00 96.50 123 THR A O 1
ATOM 858 N N . CYS A 1 124 ? -0.526 25.198 1.172 1.00 95.81 124 CYS A N 1
ATOM 859 C CA . CYS A 1 124 ? -0.695 25.541 -0.230 1.00 95.81 124 CYS A CA 1
ATOM 860 C C . CYS A 1 124 ? -1.096 27.015 -0.399 1.00 95.81 124 CYS A C 1
ATOM 862 O O . CYS A 1 124 ? -1.663 27.621 0.506 1.00 95.81 124 CYS A O 1
ATOM 864 N N . VAL A 1 125 ? -0.803 27.596 -1.565 1.00 96.62 125 VAL A N 1
ATOM 865 C CA . VAL A 1 125 ? -1.217 28.973 -1.897 1.00 96.62 125 VAL A CA 1
ATOM 866 C C . VAL A 1 125 ? -2.737 29.082 -2.043 1.00 96.62 125 VAL A C 1
ATOM 868 O O . VAL A 1 125 ? -3.290 30.127 -1.715 1.00 96.62 125 VAL A O 1
ATOM 871 N N . TYR A 1 126 ? -3.381 28.000 -2.476 1.00 95.88 126 TYR A N 1
ATOM 872 C CA . TYR A 1 126 ? -4.824 27.893 -2.690 1.00 95.88 126 TYR A CA 1
ATOM 873 C C . TYR A 1 126 ? -5.547 27.245 -1.503 1.00 95.88 126 TYR A C 1
ATOM 875 O O . TYR A 1 126 ? -6.646 26.762 -1.635 1.00 95.88 126 TYR A O 1
ATOM 883 N N . ALA A 1 127 ? -4.937 27.210 -0.314 1.00 94.94 127 ALA A N 1
ATOM 884 C CA . ALA A 1 127 ? -5.487 26.453 0.814 1.00 94.94 127 ALA A CA 1
ATOM 885 C C . ALA A 1 127 ? -6.760 27.048 1.465 1.00 94.94 127 ALA A C 1
ATOM 887 O O . ALA A 1 127 ? -7.028 26.736 2.626 1.00 94.94 127 ALA A O 1
ATOM 888 N N . SER A 1 128 ? -7.377 28.062 0.854 1.00 95.69 128 SER A N 1
ATOM 889 C CA . SER A 1 128 ? -8.498 28.855 1.394 1.00 95.69 128 SER A CA 1
ATOM 890 C C . SER A 1 128 ? -9.182 29.668 0.284 1.00 95.69 128 SER A C 1
ATOM 892 O O . SER A 1 128 ? -9.527 30.835 0.507 1.00 95.69 128 SER A O 1
ATOM 894 N N . ASP A 1 129 ? -9.258 29.134 -0.933 1.00 96.19 129 ASP A N 1
ATOM 895 C CA . ASP A 1 129 ? -9.899 29.815 -2.065 1.00 96.19 129 ASP A CA 1
ATOM 896 C C . ASP A 1 129 ? -11.301 29.279 -2.389 1.00 96.19 129 ASP A C 1
ATOM 898 O O . ASP A 1 129 ? -11.873 29.651 -3.413 1.00 96.19 129 ASP A O 1
ATOM 902 N N . ASP A 1 130 ? -11.885 28.537 -1.440 1.00 96.06 130 ASP A N 1
ATOM 903 C CA . ASP A 1 130 ? -13.207 27.905 -1.487 1.00 96.06 130 ASP A CA 1
ATOM 904 C C . ASP A 1 130 ? -13.302 26.700 -2.451 1.00 96.06 130 ASP A C 1
ATOM 906 O O . ASP A 1 130 ? -14.379 26.105 -2.563 1.00 96.06 130 ASP A O 1
ATOM 910 N N . ASP A 1 131 ? -12.199 26.299 -3.092 1.00 97.06 131 ASP A N 1
ATOM 911 C CA . ASP A 1 131 ? -12.093 25.104 -3.932 1.00 97.06 131 ASP A CA 1
ATOM 912 C C . ASP A 1 131 ? -11.152 24.080 -3.267 1.00 97.06 131 ASP A C 1
ATOM 914 O O . ASP A 1 131 ? -10.097 24.430 -2.754 1.00 97.06 131 ASP A O 1
ATOM 918 N N . CYS A 1 132 ? -11.51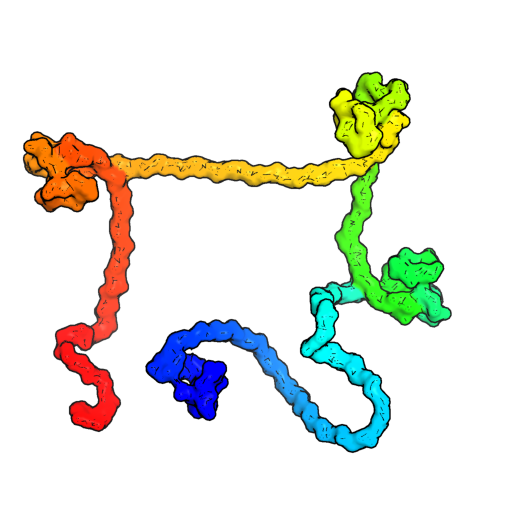6 22.791 -3.247 1.00 97.25 132 CYS A N 1
ATOM 919 C CA . CYS A 1 132 ? -10.660 21.762 -2.661 1.00 97.25 132 CYS A CA 1
ATOM 920 C C . CYS A 1 132 ? -9.622 21.256 -3.684 1.00 97.25 132 CYS A C 1
ATOM 922 O O . CYS A 1 132 ? -9.901 20.484 -4.606 1.00 97.25 132 CYS A O 1
ATOM 924 N N . ASP A 1 133 ? -8.365 21.620 -3.455 1.00 97.06 133 ASP A N 1
ATOM 925 C CA . ASP A 1 133 ? -7.250 21.543 -4.399 1.00 97.06 133 ASP A CA 1
ATOM 926 C C . ASP A 1 133 ? -6.204 20.465 -4.075 1.00 97.06 133 ASP A C 1
ATOM 928 O O . ASP A 1 133 ? -5.168 20.342 -4.738 1.00 97.06 133 ASP A O 1
ATOM 932 N N . ASP A 1 134 ? -6.415 19.671 -3.031 1.00 95.50 134 ASP A N 1
ATOM 933 C CA . ASP A 1 134 ? -5.399 18.752 -2.516 1.00 95.50 134 ASP A CA 1
ATOM 934 C C . ASP A 1 134 ? -5.209 17.451 -3.327 1.00 95.50 134 ASP A C 1
ATOM 936 O O . ASP A 1 134 ? -4.423 16.577 -2.941 1.00 95.50 134 ASP A O 1
ATOM 940 N N . GLY A 1 135 ? -5.925 17.291 -4.443 1.00 93.62 135 GLY A N 1
ATOM 941 C CA . GLY A 1 135 ? -5.851 16.127 -5.329 1.00 93.62 135 GLY A CA 1
ATOM 942 C C . GLY A 1 135 ? -6.321 14.814 -4.696 1.00 93.62 135 GLY A C 1
ATOM 943 O O . GLY A 1 135 ? -6.074 13.736 -5.247 1.00 93.62 135 GLY A O 1
ATOM 944 N N . GLY A 1 136 ? -6.956 14.881 -3.523 1.00 92.56 136 GLY A N 1
ATOM 945 C CA . GLY A 1 136 ? -7.534 13.749 -2.814 1.00 92.56 136 GLY A CA 1
ATOM 946 C C . GLY A 1 136 ? -8.901 13.321 -3.349 1.00 92.56 136 GLY A C 1
ATOM 947 O O . GLY A 1 136 ? -9.431 13.838 -4.331 1.00 92.56 136 GLY A O 1
ATOM 948 N N . VAL A 1 137 ? -9.512 12.343 -2.675 1.00 92.00 137 VAL A N 1
ATOM 949 C CA . VAL A 1 137 ? -10.905 11.981 -2.964 1.00 92.00 137 VAL A CA 1
ATOM 950 C C . VAL A 1 137 ? -11.824 13.156 -2.619 1.00 92.00 137 VAL A C 1
ATOM 952 O O . VAL A 1 137 ? -11.777 13.675 -1.506 1.00 92.00 137 VAL A O 1
ATOM 955 N N . GLY A 1 138 ? -12.660 13.557 -3.577 1.00 90.38 138 GLY A N 1
ATOM 956 C CA . GLY A 1 138 ? -13.544 14.714 -3.422 1.00 90.38 138 GLY A CA 1
ATOM 957 C C . GLY A 1 138 ? -12.855 16.068 -3.595 1.00 90.38 138 GLY A C 1
ATOM 958 O O . GLY A 1 138 ? -13.426 17.053 -3.161 1.00 90.38 138 GLY A O 1
ATOM 959 N N . SER A 1 139 ? -11.657 16.105 -4.183 1.00 95.88 139 SER A N 1
ATOM 960 C CA . SER A 1 139 ? -10.982 17.338 -4.596 1.00 95.88 139 SER A CA 1
ATOM 961 C C . SER A 1 139 ? -11.350 17.717 -6.033 1.00 95.88 139 SER A C 1
ATOM 963 O O . SER A 1 139 ? -11.416 16.847 -6.909 1.00 95.88 139 SER A O 1
ATOM 965 N N . GLU A 1 140 ? -11.611 19.001 -6.266 1.00 96.44 140 GLU A N 1
ATOM 966 C CA . GLU A 1 140 ? -11.926 19.604 -7.559 1.00 96.44 140 GLU A CA 1
ATOM 967 C C . GLU A 1 140 ? -10.687 19.678 -8.455 1.00 96.44 140 GLU A C 1
ATOM 969 O O . GLU A 1 140 ? -10.781 19.379 -9.653 1.00 96.44 140 GLU A O 1
ATOM 974 N N . PHE A 1 141 ? -9.519 20.001 -7.885 1.00 94.50 141 PHE A N 1
ATOM 975 C CA . PHE A 1 141 ? -8.265 20.088 -8.631 1.00 94.50 141 PHE A CA 1
ATOM 976 C C . PHE A 1 141 ? -7.071 19.476 -7.884 1.00 94.50 141 PHE A C 1
ATOM 978 O O . PHE A 1 141 ? -7.027 19.457 -6.669 1.00 94.50 141 PHE A O 1
ATOM 985 N N . PRO A 1 142 ? -6.041 18.971 -8.581 1.00 95.12 142 PRO A N 1
ATOM 986 C CA . PRO A 1 142 ? -4.822 18.463 -7.950 1.00 95.12 142 PRO A CA 1
ATOM 987 C C . PRO A 1 142 ? -3.700 19.520 -7.931 1.00 95.12 142 PRO A C 1
ATOM 989 O O . PRO A 1 142 ? -2.582 19.244 -8.379 1.00 95.12 142 PRO A O 1
ATOM 992 N N . LEU A 1 143 ? -3.999 20.752 -7.507 1.00 96.50 143 LEU A N 1
ATOM 993 C CA . LEU A 1 143 ? -3.049 21.879 -7.522 1.00 96.50 143 LEU A CA 1
ATOM 994 C C . LEU A 1 143 ? -2.159 21.930 -6.274 1.00 96.50 143 LEU A C 1
ATOM 996 O O . LEU A 1 143 ? -1.040 22.450 -6.317 1.00 96.50 143 LEU A O 1
ATOM 1000 N N . CYS A 1 144 ? -2.631 21.342 -5.183 1.00 96.19 144 CYS A N 1
ATOM 1001 C CA . CYS A 1 144 ? -1.972 21.256 -3.898 1.00 96.19 144 CYS A CA 1
ATOM 1002 C C . CYS A 1 144 ? -1.554 19.813 -3.593 1.00 96.19 144 CYS A C 1
ATOM 1004 O O . CYS A 1 144 ? -2.060 18.837 -4.146 1.00 96.19 144 CYS A O 1
ATOM 1006 N N . ASN A 1 145 ? -0.592 19.660 -2.682 1.00 95.69 145 ASN A N 1
ATOM 1007 C CA . ASN A 1 145 ? -0.267 18.335 -2.165 1.00 95.69 145 ASN A CA 1
ATOM 1008 C C . ASN A 1 145 ? -1.399 17.854 -1.244 1.00 95.69 145 ASN A C 1
ATOM 1010 O O . ASN A 1 145 ? -1.981 18.648 -0.505 1.00 95.69 145 ASN A O 1
ATOM 1014 N N . TYR A 1 146 ? -1.648 16.549 -1.225 1.00 95.19 146 TYR A N 1
ATOM 1015 C CA . TYR A 1 146 ? -2.674 15.936 -0.382 1.00 95.19 146 TYR A CA 1
ATOM 1016 C C . TYR A 1 146 ? -2.586 16.372 1.090 1.00 95.19 146 TYR A C 1
ATOM 1018 O O . TYR A 1 146 ? -1.524 16.272 1.714 1.00 95.19 146 TYR A O 1
ATOM 1026 N N . GLY A 1 147 ? -3.706 16.854 1.637 1.00 94.12 147 GLY A N 1
ATOM 1027 C CA . GLY A 1 147 ? -3.818 17.395 2.992 1.00 94.12 147 GLY A CA 1
ATOM 1028 C C . GLY A 1 147 ? -3.203 18.782 3.214 1.00 94.12 147 GLY A C 1
ATOM 1029 O O . GLY A 1 147 ? -3.144 19.198 4.370 1.00 94.12 147 GLY A O 1
ATOM 1030 N N . THR A 1 148 ? -2.731 19.473 2.162 1.00 96.25 148 THR A N 1
ATOM 1031 C CA . THR A 1 148 ? -2.137 20.831 2.256 1.00 96.25 148 THR A CA 1
ATOM 1032 C C . THR A 1 148 ? -3.085 21.987 1.934 1.00 96.25 148 THR A C 1
ATOM 1034 O O . THR A 1 148 ? -2.695 23.152 2.079 1.00 96.25 148 THR A O 1
ATOM 1037 N N . ASP A 1 149 ? -4.297 21.646 1.524 1.00 96.38 149 ASP A N 1
ATOM 1038 C CA . ASP A 1 149 ? -5.443 22.527 1.410 1.00 96.38 149 ASP A CA 1
ATOM 1039 C C . ASP A 1 149 ? -6.591 21.864 2.179 1.00 96.38 149 ASP A C 1
ATOM 1041 O O . ASP A 1 149 ? -7.323 21.052 1.641 1.00 96.38 149 ASP A O 1
ATOM 1045 N N . CYS A 1 150 ? -6.663 22.068 3.490 1.00 95.25 150 CYS A N 1
ATOM 1046 C CA . CYS A 1 150 ? -7.692 21.448 4.325 1.00 95.25 150 CYS A CA 1
ATOM 1047 C C . CYS A 1 150 ? -8.690 22.454 4.898 1.00 95.25 150 CYS A C 1
ATOM 1049 O O . CYS A 1 150 ? -9.606 22.030 5.607 1.00 95.25 150 CYS A O 1
ATOM 1051 N N . ALA A 1 151 ? -8.536 23.756 4.626 1.00 96.06 151 ALA A N 1
ATOM 1052 C CA . ALA A 1 15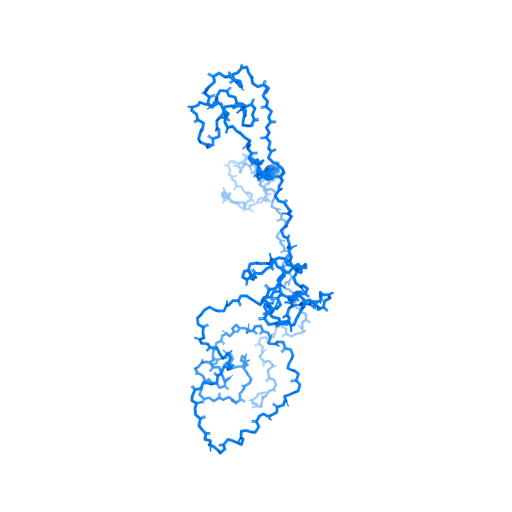1 ? -9.599 24.714 4.908 1.00 96.06 151 ALA A CA 1
ATOM 1053 C C . ALA A 1 151 ? -10.808 24.426 4.012 1.00 96.06 151 ALA A C 1
ATOM 1055 O O . ALA A 1 151 ? -11.929 24.438 4.521 1.00 96.06 151 ALA A O 1
ATOM 1056 N N . ASP A 1 152 ? -10.547 24.050 2.756 1.00 96.19 152 ASP A N 1
ATOM 1057 C CA . ASP A 1 152 ? -11.578 23.778 1.758 1.00 96.19 152 ASP A CA 1
ATOM 1058 C C . ASP A 1 152 ? -11.892 22.270 1.685 1.00 96.19 152 ASP A C 1
ATOM 1060 O O . ASP A 1 152 ? -13.046 21.851 1.792 1.00 96.19 152 ASP A O 1
ATOM 1064 N N . CYS A 1 153 ? -10.869 21.406 1.662 1.00 95.38 153 CYS A N 1
ATOM 1065 C CA . CYS A 1 153 ? -11.063 19.950 1.605 1.00 95.38 153 CYS A CA 1
ATOM 1066 C C . CYS A 1 153 ? -11.456 19.260 2.921 1.00 95.38 153 CYS A C 1
ATOM 1068 O O . CYS A 1 153 ? -11.855 18.085 2.928 1.00 95.38 153 CYS A O 1
ATOM 1070 N N . GLY A 1 154 ? -11.235 19.925 4.055 1.00 94.50 154 GLY A N 1
ATOM 1071 C CA . GLY A 1 154 ? -11.235 19.289 5.367 1.00 94.50 154 GLY A CA 1
ATOM 1072 C C . GLY A 1 154 ? -10.029 18.362 5.624 1.00 94.50 154 GLY A C 1
ATOM 1073 O O . GLY A 1 154 ? -9.166 18.144 4.769 1.00 94.50 154 GLY A O 1
ATOM 1074 N N . PRO A 1 155 ? -9.930 17.801 6.841 1.00 95.31 155 PRO A N 1
ATOM 1075 C CA . PRO A 1 155 ? -8.798 16.976 7.256 1.00 95.31 155 PRO A CA 1
ATOM 1076 C C . PRO A 1 155 ? -8.728 15.631 6.515 1.00 95.31 155 PRO A C 1
ATOM 1078 O O . PRO A 1 155 ? -9.741 14.976 6.264 1.00 95.31 155 PRO A O 1
ATOM 1081 N N . ARG A 1 156 ? -7.506 15.172 6.221 1.00 93.94 156 ARG A N 1
ATOM 1082 C CA . ARG A 1 156 ? -7.232 13.979 5.411 1.00 93.94 156 ARG A CA 1
ATOM 1083 C C . ARG A 1 156 ? -6.657 12.822 6.216 1.00 93.94 156 ARG A C 1
ATOM 1085 O O . ARG A 1 156 ? -5.858 13.018 7.120 1.00 93.94 156 ARG A O 1
ATOM 1092 N N . GLN A 1 157 ? -6.997 11.586 5.862 1.00 91.25 157 GLN A N 1
ATOM 1093 C CA . GLN A 1 157 ? -6.334 10.416 6.451 1.00 91.25 157 GLN A CA 1
ATOM 1094 C C . GLN A 1 157 ? -4.909 10.280 5.902 1.00 91.25 157 GLN A C 1
ATOM 1096 O O . GLN A 1 157 ? -4.735 10.445 4.692 1.00 91.25 157 GLN A O 1
ATOM 1101 N N . PRO A 1 158 ? -3.900 9.953 6.731 1.00 85.88 158 PRO A N 1
ATOM 1102 C CA . PRO A 1 158 ? -2.545 9.717 6.256 1.00 85.88 158 PRO A CA 1
ATOM 1103 C C . PRO A 1 158 ? -2.527 8.629 5.185 1.00 85.88 158 PRO A C 1
ATOM 1105 O O . PRO A 1 158 ? -3.098 7.550 5.356 1.00 85.88 158 PRO A O 1
ATOM 1108 N N . VAL A 1 159 ? -1.850 8.902 4.073 1.00 80.00 159 VAL A N 1
ATOM 1109 C CA . VAL A 1 159 ? -1.693 7.904 3.018 1.00 80.00 159 VAL A CA 1
ATOM 1110 C C . VAL A 1 159 ? -0.687 6.866 3.507 1.00 80.00 159 VAL A C 1
ATOM 1112 O O . VAL A 1 159 ? 0.508 7.150 3.607 1.00 80.00 159 VAL A O 1
ATOM 1115 N N . ASN A 1 160 ? -1.155 5.651 3.794 1.00 72.62 160 ASN A N 1
ATOM 1116 C CA . ASN A 1 160 ? -0.277 4.507 4.032 1.00 72.62 160 ASN A CA 1
ATOM 1117 C C . ASN A 1 160 ? 0.395 4.130 2.709 1.00 72.62 160 ASN A C 1
ATOM 1119 O O . ASN A 1 160 ? -0.070 3.245 1.991 1.00 72.62 160 ASN A O 1
ATOM 1123 N N . LYS A 1 161 ? 1.473 4.834 2.348 1.00 67.00 161 LYS A N 1
ATOM 1124 C CA . LYS A 1 161 ? 2.257 4.478 1.169 1.00 67.00 161 LYS A CA 1
ATOM 1125 C C . LYS A 1 161 ? 2.865 3.094 1.421 1.00 67.00 161 LYS A C 1
ATOM 1127 O O . LYS A 1 161 ? 3.562 2.931 2.425 1.00 67.00 161 LYS A O 1
ATOM 1132 N N . PRO A 1 162 ? 2.629 2.104 0.541 1.00 70.81 162 PRO A N 1
ATOM 1133 C CA . PRO A 1 162 ? 3.331 0.836 0.629 1.00 70.81 162 PRO A CA 1
ATOM 1134 C C . PRO A 1 162 ? 4.843 1.086 0.666 1.00 70.81 162 PRO A C 1
ATOM 1136 O O . PRO A 1 162 ? 5.314 2.041 0.029 1.00 70.81 162 PRO A O 1
ATOM 1139 N N . PRO A 1 163 ? 5.617 0.258 1.388 1.00 69.25 163 PRO A N 1
ATOM 1140 C CA . PRO A 1 163 ? 7.065 0.347 1.325 1.00 69.25 163 PRO A CA 1
ATOM 1141 C C . PRO A 1 163 ? 7.512 0.301 -0.144 1.00 69.25 163 PRO A C 1
ATOM 1143 O O . PRO A 1 163 ? 6.902 -0.413 -0.949 1.00 69.25 163 PRO A O 1
ATOM 1146 N N . PRO A 1 164 ? 8.536 1.088 -0.523 1.00 74.38 164 PRO A N 1
ATOM 1147 C CA . PRO A 1 164 ? 9.046 1.057 -1.882 1.00 74.38 164 PRO A CA 1
ATOM 1148 C C . PRO A 1 164 ? 9.434 -0.384 -2.246 1.00 74.38 164 PRO A C 1
ATOM 1150 O O . PRO A 1 164 ? 9.917 -1.121 -1.378 1.00 74.38 164 PRO A O 1
ATOM 1153 N N . PRO A 1 165 ? 9.220 -0.804 -3.505 1.00 79.31 165 PRO A N 1
ATOM 1154 C CA . PRO A 1 165 ? 9.630 -2.129 -3.937 1.00 79.31 165 PRO A CA 1
ATOM 1155 C C . PRO A 1 165 ? 11.134 -2.324 -3.677 1.00 79.31 165 PRO A C 1
ATOM 1157 O O . PRO A 1 165 ? 11.896 -1.352 -3.758 1.00 79.31 165 PRO A O 1
ATOM 1160 N N . PRO A 1 166 ? 11.577 -3.558 -3.371 1.00 79.19 166 PRO A N 1
ATOM 1161 C CA . PRO A 1 166 ? 12.993 -3.861 -3.216 1.00 79.19 166 PRO A CA 1
ATOM 1162 C C . PRO A 1 166 ? 13.783 -3.380 -4.433 1.00 79.19 166 PRO A C 1
ATOM 1164 O O . PRO A 1 166 ? 13.311 -3.482 -5.570 1.00 79.19 166 PRO A O 1
ATOM 1167 N N . ALA A 1 167 ? 14.993 -2.870 -4.199 1.00 81.69 167 ALA A N 1
ATOM 1168 C CA . ALA A 1 167 ? 15.890 -2.517 -5.290 1.00 81.69 167 ALA A CA 1
ATOM 1169 C C . ALA A 1 167 ? 16.100 -3.738 -6.213 1.00 81.69 167 ALA A C 1
ATOM 1171 O O . ALA A 1 167 ? 16.188 -4.865 -5.713 1.00 81.69 167 ALA A O 1
ATOM 1172 N N . PRO A 1 168 ? 16.195 -3.544 -7.543 1.00 80.81 168 PRO A N 1
ATOM 1173 C CA . PRO A 1 168 ? 16.499 -4.631 -8.463 1.00 80.81 168 PRO A CA 1
ATOM 1174 C C . PRO A 1 168 ? 17.788 -5.344 -8.050 1.00 80.81 168 PRO A C 1
ATOM 1176 O O . PRO A 1 168 ? 18.759 -4.692 -7.656 1.00 80.81 168 PRO A O 1
ATOM 1179 N N . ALA A 1 169 ? 17.813 -6.673 -8.167 1.00 78.06 169 ALA A N 1
ATOM 1180 C CA 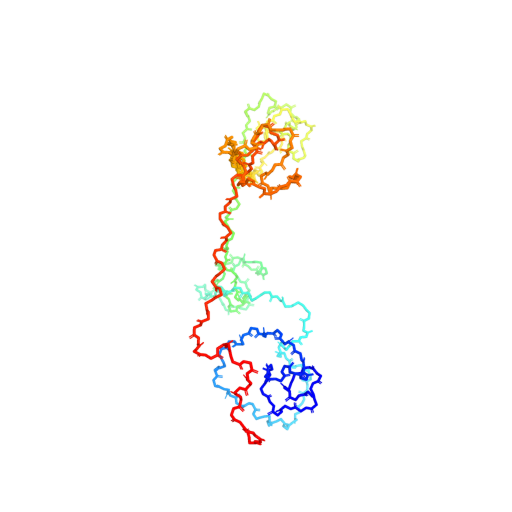. ALA A 1 169 ? 19.037 -7.434 -7.956 1.00 78.06 169 ALA A CA 1
ATOM 1181 C C . ALA A 1 169 ? 20.153 -6.914 -8.888 1.00 78.06 169 ALA A C 1
ATOM 1183 O O . ALA A 1 169 ? 19.870 -6.541 -10.035 1.00 78.06 169 ALA A O 1
ATOM 1184 N N . PRO A 1 170 ? 21.419 -6.878 -8.429 1.00 80.38 170 PRO A N 1
ATOM 1185 C CA . PRO A 1 170 ? 22.536 -6.524 -9.292 1.00 80.38 170 PRO A CA 1
ATOM 1186 C C . PRO A 1 170 ? 22.575 -7.462 -10.501 1.00 80.38 170 PRO A C 1
ATOM 1188 O O . PRO A 1 170 ? 22.328 -8.664 -10.383 1.00 80.38 170 PRO A O 1
ATOM 1191 N N . ARG A 1 171 ? 22.875 -6.904 -11.679 1.00 79.56 171 ARG A N 1
ATOM 1192 C CA . ARG A 1 171 ? 23.016 -7.694 -12.907 1.00 79.56 171 ARG A CA 1
ATOM 1193 C C . ARG A 1 171 ? 24.110 -8.740 -12.697 1.00 79.56 171 ARG A C 1
ATOM 1195 O O . ARG A 1 171 ? 25.191 -8.400 -12.216 1.00 79.56 171 ARG A O 1
ATOM 1202 N N . SER A 1 172 ? 23.831 -9.988 -13.066 1.00 79.88 172 SER A N 1
ATOM 1203 C CA . SER A 1 172 ? 24.839 -11.048 -13.061 1.00 79.88 172 SER A CA 1
ATOM 1204 C C . SER A 1 172 ? 26.047 -10.620 -13.905 1.00 79.88 172 SER A C 1
ATOM 1206 O O . SER A 1 172 ? 25.849 -10.018 -14.968 1.00 79.88 172 SER A O 1
ATOM 1208 N N . PRO A 1 173 ? 27.287 -10.896 -13.458 1.00 76.44 173 PRO A N 1
ATOM 1209 C CA . PRO A 1 173 ? 28.463 -10.641 -14.276 1.00 76.44 173 PRO A CA 1
ATOM 1210 C C . PRO A 1 173 ? 28.366 -11.434 -15.589 1.00 76.44 173 PRO A C 1
ATOM 1212 O O . PRO A 1 173 ? 27.765 -12.514 -15.607 1.00 76.44 173 PRO A O 1
ATOM 1215 N N . PRO A 1 174 ? 28.927 -10.909 -16.693 1.00 75.00 174 PRO A N 1
ATOM 1216 C CA . PRO A 1 174 ? 28.948 -11.634 -17.952 1.00 75.00 174 PRO A CA 1
ATOM 1217 C C . PRO A 1 174 ? 29.685 -12.973 -17.780 1.00 75.00 174 PRO A C 1
ATOM 1219 O O . PRO A 1 174 ? 30.610 -13.060 -16.965 1.00 75.00 174 PRO A O 1
ATOM 1222 N N . PRO A 1 175 ? 29.297 -14.013 -18.536 1.00 76.38 175 PRO A N 1
ATOM 1223 C CA . PRO A 1 175 ? 29.992 -15.291 -18.509 1.00 76.38 175 PRO A CA 1
ATOM 1224 C C . PRO A 1 175 ? 31.488 -15.130 -18.806 1.00 76.38 175 PRO A C 1
ATOM 1226 O O . PRO A 1 175 ? 31.871 -14.392 -19.716 1.00 76.38 175 PRO A O 1
ATOM 1229 N N . ALA A 1 176 ? 32.333 -15.828 -18.048 1.00 79.94 176 ALA A N 1
ATOM 1230 C CA . ALA A 1 176 ? 33.769 -15.839 -18.293 1.00 79.94 176 ALA A CA 1
ATOM 1231 C C . ALA A 1 176 ? 34.074 -16.619 -19.582 1.00 79.94 176 ALA A C 1
ATOM 1233 O O . ALA A 1 176 ? 33.776 -17.812 -19.680 1.00 79.94 176 ALA A O 1
ATOM 1234 N N . MET A 1 177 ? 34.675 -15.930 -20.550 1.00 83.81 177 MET A N 1
ATOM 1235 C CA . MET A 1 177 ? 35.129 -16.493 -21.820 1.00 83.81 177 MET A CA 1
ATOM 1236 C C . MET A 1 177 ? 36.638 -16.731 -21.782 1.00 83.81 177 MET A C 1
ATOM 1238 O O . MET A 1 177 ? 37.381 -15.903 -21.255 1.00 83.81 177 MET A O 1
ATOM 1242 N N . PHE A 1 178 ? 37.088 -17.838 -22.362 1.00 84.62 178 PHE A N 1
ATOM 1243 C CA . PHE A 1 178 ? 38.493 -18.179 -22.553 1.00 84.62 178 PHE A CA 1
ATOM 1244 C C . PHE A 1 178 ? 38.768 -18.502 -24.025 1.00 84.62 178 PHE A C 1
ATOM 1246 O O . PHE A 1 178 ? 37.896 -18.993 -24.739 1.00 84.62 178 PHE A O 1
ATOM 1253 N N . CYS A 1 179 ? 39.977 -18.183 -24.471 1.00 89.44 179 CYS A N 1
ATOM 1254 C CA . CYS A 1 179 ? 40.430 -18.308 -25.848 1.00 89.44 179 CYS A CA 1
ATOM 1255 C C . CYS A 1 179 ? 41.913 -18.678 -25.810 1.00 89.44 179 CYS A C 1
ATOM 1257 O O . CYS A 1 179 ? 42.735 -17.869 -25.369 1.00 89.44 179 CYS A O 1
ATOM 1259 N N . GLY A 1 180 ? 42.237 -19.912 -26.178 1.00 89.88 180 GLY A N 1
ATOM 1260 C CA . GLY A 1 180 ? 43.602 -20.406 -26.288 1.00 89.88 180 GLY A CA 1
ATOM 1261 C C . GLY A 1 180 ? 43.879 -20.910 -27.698 1.00 89.88 180 GLY A C 1
ATOM 1262 O O . GLY A 1 180 ? 42.969 -21.404 -28.344 1.00 89.88 180 GLY A O 1
ATOM 1263 N N . GLU A 1 181 ? 45.141 -20.809 -28.116 1.00 87.75 181 GLU A N 1
ATOM 1264 C CA . GLU A 1 181 ? 45.671 -21.333 -29.389 1.00 87.75 181 GLU A CA 1
ATOM 1265 C C . GLU A 1 181 ? 46.800 -22.324 -29.095 1.00 87.75 181 GLU A C 1
ATOM 1267 O O . GLU A 1 181 ? 47.943 -22.181 -29.530 1.00 87.75 181 GLU A O 1
ATOM 1272 N N . THR A 1 182 ? 46.539 -23.247 -28.175 1.00 88.12 182 THR A N 1
ATOM 1273 C CA . THR A 1 182 ? 47.585 -24.122 -27.628 1.00 88.12 182 THR A CA 1
ATOM 1274 C C . THR A 1 182 ? 47.697 -25.447 -28.372 1.00 88.12 182 THR A C 1
ATOM 1276 O O . THR A 1 182 ? 48.544 -26.265 -28.016 1.00 88.12 182 THR A O 1
ATOM 1279 N N . CYS A 1 183 ? 46.844 -25.676 -29.370 1.00 87.75 183 CYS A N 1
ATOM 1280 C CA . CYS A 1 183 ? 46.839 -26.875 -30.196 1.00 87.75 183 CYS A CA 1
ATOM 1281 C C . CYS A 1 183 ? 47.664 -26.698 -31.484 1.00 87.75 183 CYS A C 1
ATOM 1283 O O . CYS A 1 183 ? 47.924 -25.580 -31.919 1.00 87.75 183 CYS A O 1
ATOM 1285 N N . LEU A 1 184 ? 48.082 -27.809 -32.102 1.00 90.69 184 LEU A N 1
ATOM 1286 C CA . LEU A 1 184 ? 48.833 -27.795 -33.367 1.00 90.69 184 LEU A CA 1
ATOM 1287 C C . LEU A 1 184 ? 47.990 -27.277 -34.543 1.00 90.69 184 LEU A C 1
ATOM 1289 O O . LEU A 1 184 ? 48.541 -26.663 -35.453 1.00 90.69 184 LEU A O 1
ATOM 1293 N N . TYR A 1 185 ? 46.684 -27.528 -34.488 1.00 88.69 185 TYR A N 1
ATOM 1294 C CA . TYR A 1 185 ? 45.708 -27.200 -35.524 1.00 88.69 185 TYR A CA 1
ATOM 1295 C C . TYR A 1 185 ? 44.886 -25.950 -35.189 1.00 88.69 185 TYR A C 1
ATOM 1297 O O . TYR A 1 185 ? 43.915 -25.657 -35.849 1.00 88.69 185 TYR A O 1
ATOM 1305 N N . ALA A 1 186 ? 45.309 -25.157 -34.199 1.00 87.75 186 ALA A N 1
ATOM 1306 C CA . ALA A 1 186 ? 44.552 -24.009 -33.691 1.00 87.75 186 ALA A CA 1
ATOM 1307 C C . ALA A 1 186 ? 44.363 -22.826 -34.678 1.00 87.75 186 ALA A C 1
ATOM 1309 O O . ALA A 1 186 ? 44.128 -21.702 -34.245 1.00 87.75 186 ALA A O 1
ATOM 1310 N N . SER A 1 187 ? 44.677 -22.997 -35.963 1.00 89.44 187 SER A N 1
ATOM 1311 C CA . SER A 1 187 ? 44.669 -21.950 -36.998 1.00 89.44 187 SER A CA 1
ATOM 1312 C C . SER A 1 187 ? 44.663 -22.551 -38.412 1.00 89.44 187 SER A C 1
ATOM 1314 O O . SER A 1 187 ? 45.235 -21.958 -39.339 1.00 89.44 187 SER A O 1
ATOM 1316 N N . ASP A 1 188 ? 44.151 -23.769 -38.581 1.00 92.12 188 ASP A N 1
ATOM 1317 C CA . ASP A 1 188 ? 44.125 -24.447 -39.878 1.00 92.12 188 ASP A CA 1
ATOM 1318 C C . ASP A 1 188 ? 42.815 -24.243 -40.659 1.00 92.12 188 ASP A C 1
ATOM 1320 O O . ASP A 1 188 ? 42.698 -24.732 -41.786 1.00 92.12 188 ASP A O 1
ATOM 1324 N N . ALA A 1 189 ? 41.949 -23.361 -40.145 1.00 92.38 189 ALA A N 1
ATOM 1325 C CA . ALA A 1 189 ? 40.655 -22.950 -40.684 1.00 92.38 189 ALA A CA 1
ATOM 1326 C C . ALA A 1 189 ? 39.493 -23.920 -40.426 1.00 92.38 189 ALA A C 1
ATOM 1328 O O . ALA A 1 189 ? 38.386 -23.641 -40.900 1.00 92.38 189 ALA A O 1
ATOM 1329 N N . ASP A 1 190 ? 39.716 -24.986 -39.658 1.00 94.00 190 ASP A N 1
ATOM 1330 C CA . ASP A 1 190 ? 38.681 -25.893 -39.166 1.00 94.00 190 ASP A CA 1
ATOM 1331 C C . ASP A 1 190 ? 38.604 -25.796 -37.628 1.00 94.00 190 ASP A C 1
ATOM 1333 O O . ASP A 1 190 ? 39.619 -25.617 -36.970 1.00 94.00 190 ASP A O 1
ATOM 1337 N N . CYS A 1 191 ? 37.404 -25.857 -37.030 1.00 93.56 191 CYS A N 1
ATOM 1338 C CA . CYS A 1 191 ? 37.269 -25.809 -35.573 1.00 93.56 191 CYS A CA 1
ATOM 1339 C C . CYS A 1 191 ? 37.427 -27.211 -34.958 1.00 93.56 191 CYS A C 1
ATOM 1341 O O . CYS A 1 191 ? 36.552 -28.073 -35.078 1.00 93.56 191 CYS A O 1
ATOM 1343 N N . ASP A 1 192 ? 38.509 -27.413 -34.211 1.00 91.62 192 ASP A N 1
ATOM 1344 C CA . ASP A 1 192 ? 38.976 -28.713 -33.717 1.00 91.62 192 ASP A CA 1
ATOM 1345 C C . ASP A 1 192 ? 38.797 -28.920 -32.210 1.00 91.62 192 ASP A C 1
ATOM 1347 O O . ASP A 1 192 ? 39.183 -29.949 -31.646 1.00 91.62 192 ASP A O 1
ATOM 1351 N N . ASP A 1 193 ? 38.239 -27.940 -31.502 1.00 90.38 193 ASP A N 1
ATOM 1352 C CA . ASP A 1 193 ? 38.215 -27.928 -30.038 1.00 90.38 193 ASP A CA 1
ATOM 1353 C C . ASP A 1 193 ? 37.202 -28.898 -29.393 1.00 90.38 193 ASP A C 1
ATOM 1355 O O . ASP A 1 193 ? 37.021 -28.899 -28.169 1.00 90.38 193 ASP A O 1
ATOM 1359 N N . GLY A 1 194 ? 36.492 -29.703 -30.190 1.00 87.75 194 GLY A N 1
ATOM 1360 C CA . GLY A 1 194 ? 35.492 -30.668 -29.722 1.00 87.75 194 GLY A CA 1
ATOM 1361 C C . GLY A 1 194 ? 34.291 -30.031 -29.012 1.00 87.75 194 GLY A C 1
ATOM 1362 O O . GLY A 1 194 ? 33.525 -30.710 -28.317 1.00 87.75 194 GLY A O 1
ATOM 1363 N N . GLY A 1 195 ? 34.142 -28.710 -29.128 1.00 86.88 195 GLY A N 1
ATOM 1364 C CA . GLY A 1 195 ? 33.061 -27.926 -28.561 1.00 86.88 195 GLY A CA 1
ATOM 1365 C C . GLY A 1 195 ? 31.792 -27.909 -29.418 1.00 86.88 195 GLY A C 1
ATOM 1366 O O . GLY A 1 195 ? 31.720 -28.502 -30.491 1.00 86.88 195 GLY A O 1
ATOM 1367 N N . PRO A 1 196 ? 30.731 -27.221 -28.956 1.00 85.56 196 PRO A N 1
ATOM 1368 C CA . PRO A 1 196 ? 29.542 -27.002 -29.765 1.00 85.56 196 PRO A CA 1
ATOM 1369 C C . PRO A 1 196 ? 29.905 -26.194 -31.011 1.00 85.56 196 PRO A C 1
ATOM 1371 O O . PRO A 1 196 ? 30.377 -25.066 -30.891 1.00 85.56 196 PRO A O 1
ATOM 1374 N N . GLY A 1 197 ? 29.639 -26.769 -32.183 1.00 83.25 197 GLY A N 1
ATOM 1375 C CA . GLY A 1 197 ? 29.999 -26.163 -33.463 1.00 83.25 197 GLY A CA 1
ATOM 1376 C C . GLY A 1 197 ? 31.447 -26.404 -33.889 1.00 83.25 197 GLY A C 1
ATOM 1377 O O . GLY A 1 197 ? 31.899 -25.676 -34.755 1.00 83.25 197 GLY A O 1
ATOM 1378 N N . ALA A 1 198 ? 32.148 -27.368 -33.283 1.00 91.69 198 ALA A N 1
ATOM 1379 C CA . ALA A 1 198 ? 33.425 -27.860 -33.790 1.00 91.69 198 ALA A CA 1
ATOM 1380 C C . ALA A 1 198 ? 33.222 -28.926 -34.875 1.00 91.69 198 ALA A C 1
ATOM 1382 O O . ALA A 1 198 ? 32.348 -29.791 -34.739 1.00 91.69 198 ALA A O 1
ATOM 1383 N N . GLU A 1 199 ? 34.019 -28.852 -35.937 1.00 93.19 199 GLU A N 1
ATOM 1384 C CA . GLU A 1 199 ? 34.111 -29.852 -36.997 1.00 93.19 199 GLU A CA 1
ATOM 1385 C C . GLU A 1 199 ? 34.843 -31.111 -36.511 1.00 93.19 199 GLU A C 1
ATOM 1387 O O . GLU A 1 199 ? 34.415 -32.224 -36.839 1.00 93.19 199 GLU A O 1
ATOM 1392 N N . TYR A 1 200 ? 35.868 -30.947 -35.668 1.00 87.56 200 TYR A N 1
ATOM 1393 C CA . TYR A 1 200 ? 36.628 -32.049 -35.077 1.00 87.56 200 TYR A CA 1
ATOM 1394 C C . TYR A 1 200 ? 36.863 -31.863 -33.566 1.00 87.56 200 TYR A C 1
ATOM 1396 O O . TYR A 1 200 ? 36.432 -30.893 -32.943 1.00 87.56 200 TYR A O 1
ATOM 1404 N N . ALA A 1 201 ? 37.476 -32.869 -32.937 1.00 89.06 201 ALA A N 1
ATOM 1405 C CA . ALA A 1 201 ? 37.753 -32.911 -31.496 1.00 89.06 201 ALA A CA 1
ATOM 1406 C C . ALA A 1 201 ? 39.225 -33.242 -31.198 1.00 89.06 201 ALA A C 1
ATOM 1408 O O . ALA A 1 201 ? 39.541 -33.836 -30.163 1.00 89.06 201 ALA A O 1
ATOM 1409 N N . ASP A 1 202 ? 40.111 -32.905 -32.135 1.00 91.12 202 ASP A N 1
ATOM 1410 C CA . ASP A 1 202 ? 41.548 -33.172 -32.059 1.00 91.12 202 ASP A CA 1
ATOM 1411 C C . ASP A 1 202 ? 42.276 -32.217 -31.095 1.00 91.12 202 ASP A C 1
ATOM 1413 O O . ASP A 1 202 ? 43.384 -32.506 -30.631 1.00 91.12 202 ASP A O 1
ATOM 1417 N N . CYS A 1 203 ? 41.624 -31.118 -30.711 1.00 88.69 203 CYS A N 1
ATOM 1418 C CA . CYS A 1 203 ? 42.109 -30.133 -29.761 1.00 88.69 203 CYS A CA 1
ATOM 1419 C C . CYS A 1 203 ? 41.276 -30.124 -28.471 1.00 88.69 203 CYS A C 1
ATOM 1421 O O . CYS A 1 203 ? 40.113 -30.525 -28.407 1.00 88.69 203 CYS A O 1
ATOM 1423 N N . THR A 1 204 ? 41.881 -29.642 -27.384 1.00 89.62 204 THR A N 1
ATOM 1424 C CA . THR A 1 204 ? 41.151 -29.457 -26.124 1.00 89.62 204 THR A CA 1
ATOM 1425 C C . THR A 1 204 ? 40.147 -28.306 -26.239 1.00 89.62 204 THR A C 1
ATOM 1427 O O . THR A 1 204 ? 40.407 -27.312 -26.915 1.00 89.62 204 THR A O 1
ATOM 1430 N N . TYR A 1 205 ? 39.015 -28.397 -25.546 1.00 88.81 205 TYR A N 1
ATOM 1431 C CA . TYR A 1 205 ? 37.973 -27.368 -25.598 1.00 88.81 205 TYR A CA 1
ATOM 1432 C C . TYR A 1 205 ? 38.500 -25.962 -25.272 1.00 88.81 205 TYR A C 1
ATOM 1434 O O . TYR A 1 205 ? 39.071 -25.735 -24.202 1.00 88.81 205 TYR A O 1
ATOM 1442 N N . GLY A 1 206 ? 38.284 -25.018 -26.194 1.00 87.56 206 GLY A N 1
ATOM 1443 C CA . GLY A 1 206 ? 38.786 -23.645 -26.136 1.00 87.56 206 GLY A CA 1
ATOM 1444 C C . GLY A 1 206 ? 40.269 -23.460 -26.466 1.00 87.56 206 GLY A C 1
ATOM 1445 O O . GLY A 1 206 ? 40.799 -22.401 -26.131 1.00 87.56 206 GLY A O 1
ATOM 1446 N N . SER A 1 207 ? 40.938 -24.459 -27.059 1.00 91.31 207 SER A N 1
ATOM 1447 C CA . SER A 1 207 ? 42.364 -24.393 -27.441 1.00 91.31 207 SER A CA 1
ATOM 1448 C C . SER A 1 207 ? 42.652 -24.212 -28.934 1.00 91.31 207 SER A C 1
ATOM 1450 O O . SER A 1 207 ? 43.826 -24.144 -29.304 1.00 91.31 207 SER A O 1
ATOM 1452 N N . ASP A 1 208 ? 41.596 -24.129 -29.734 1.00 90.50 208 ASP A N 1
ATOM 1453 C CA . ASP A 1 208 ? 41.609 -23.713 -31.131 1.00 90.50 208 ASP A CA 1
ATOM 1454 C C . ASP A 1 208 ? 40.631 -22.539 -31.282 1.00 90.50 208 ASP A C 1
ATOM 1456 O O . ASP A 1 208 ? 39.480 -22.686 -31.661 1.00 90.50 208 ASP A O 1
ATOM 1460 N N . CYS A 1 209 ? 41.012 -21.366 -30.797 1.00 91.88 209 CYS A N 1
ATOM 1461 C CA . CYS A 1 209 ? 40.111 -20.223 -30.731 1.00 91.88 209 CYS A CA 1
ATOM 1462 C C . CYS A 1 209 ? 40.107 -19.396 -32.022 1.00 91.88 209 CYS A C 1
ATOM 1464 O O . CYS A 1 209 ? 39.137 -18.673 -32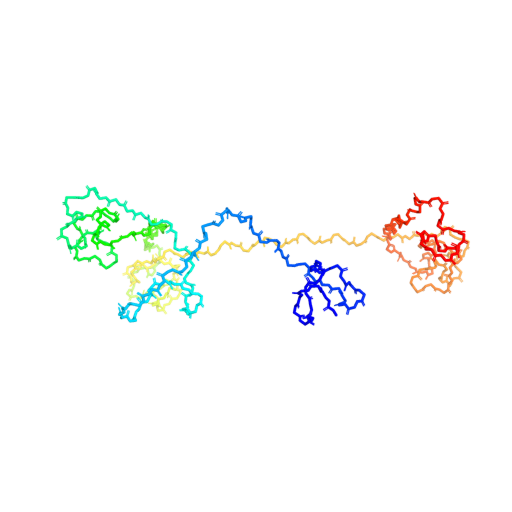.269 1.00 91.88 209 CYS A O 1
ATOM 1466 N N . THR A 1 210 ? 41.146 -19.488 -32.849 1.00 92.38 210 THR A N 1
ATOM 1467 C CA . THR A 1 210 ? 41.216 -18.725 -34.097 1.00 92.38 210 THR A CA 1
ATOM 1468 C C . THR A 1 210 ? 40.140 -19.207 -35.058 1.00 92.38 210 THR A C 1
ATOM 1470 O O . THR A 1 210 ? 39.489 -18.366 -35.686 1.00 92.38 210 THR A O 1
ATOM 1473 N N . ASP A 1 211 ? 39.870 -20.513 -35.058 1.00 91.38 211 ASP A N 1
ATOM 1474 C CA . ASP A 1 211 ? 38.869 -21.119 -35.927 1.00 91.38 211 ASP A CA 1
ATOM 1475 C C . ASP A 1 211 ? 37.529 -21.329 -35.194 1.00 91.38 211 ASP A C 1
ATOM 1477 O O . ASP A 1 211 ? 36.465 -20.994 -35.724 1.00 91.38 211 ASP A O 1
ATOM 1481 N N . CYS A 1 212 ? 37.538 -21.727 -33.915 1.00 91.06 212 CYS A N 1
ATOM 1482 C CA . CYS A 1 212 ? 36.302 -21.926 -33.146 1.00 91.06 212 CYS A CA 1
ATOM 1483 C C . CYS A 1 212 ? 35.682 -20.670 -32.516 1.00 91.06 212 CYS A C 1
ATOM 1485 O O . CYS A 1 212 ? 34.508 -20.677 -32.111 1.00 91.06 212 CYS A O 1
ATOM 1487 N N . GLY A 1 213 ? 36.474 -19.620 -32.316 1.00 89.56 213 GLY A N 1
ATOM 1488 C CA . GLY A 1 213 ? 36.134 -18.497 -31.451 1.00 89.56 213 GLY A CA 1
ATOM 1489 C C . GLY A 1 213 ? 36.184 -18.819 -29.944 1.00 89.56 213 GLY A C 1
ATOM 1490 O O . GLY A 1 213 ? 36.399 -19.956 -29.516 1.00 89.56 213 GLY A O 1
ATOM 1491 N N . PRO A 1 214 ? 35.961 -17.806 -29.086 1.00 91.19 214 PRO A N 1
ATOM 1492 C CA . PRO A 1 214 ? 36.114 -17.942 -27.642 1.00 91.19 214 PRO A CA 1
ATOM 1493 C C . PRO A 1 214 ? 35.060 -18.874 -27.030 1.00 91.19 214 PRO A C 1
ATOM 1495 O O . PRO A 1 214 ? 33.889 -18.876 -27.419 1.00 91.19 214 PRO A O 1
ATOM 1498 N N . ARG A 1 215 ? 35.458 -19.627 -26.002 1.00 89.44 215 ARG A N 1
ATOM 1499 C CA . ARG A 1 215 ? 34.611 -20.596 -25.303 1.00 89.44 215 ARG A CA 1
ATOM 1500 C C . ARG A 1 215 ? 34.256 -20.154 -23.894 1.00 89.44 215 ARG A C 1
ATOM 1502 O O . ARG A 1 215 ? 35.069 -19.600 -23.161 1.00 89.44 215 ARG A O 1
ATOM 1509 N N . MET A 1 216 ? 33.031 -20.475 -23.487 1.00 85.25 216 MET A N 1
ATOM 1510 C CA . MET A 1 216 ? 32.592 -20.330 -22.097 1.00 85.25 216 MET A CA 1
ATOM 1511 C C . MET A 1 216 ? 33.432 -21.243 -21.209 1.00 85.25 216 MET A C 1
ATOM 1513 O O . MET A 1 216 ? 33.557 -22.430 -21.523 1.00 85.25 216 MET A O 1
ATOM 1517 N N . LEU A 1 217 ? 33.943 -20.731 -20.087 1.00 73.75 217 LEU A N 1
ATOM 1518 C CA . LEU A 1 217 ? 34.601 -21.568 -19.089 1.00 73.75 217 LEU A CA 1
ATOM 1519 C C . LEU A 1 217 ? 33.565 -22.543 -18.517 1.00 73.75 217 LEU A C 1
ATOM 1521 O O . LEU A 1 217 ? 32.737 -22.180 -17.680 1.00 73.75 217 LEU A O 1
ATOM 1525 N N . ARG A 1 218 ? 33.573 -23.785 -19.006 1.00 69.38 218 ARG A N 1
ATOM 1526 C CA . ARG A 1 218 ? 32.709 -24.831 -18.465 1.00 69.38 218 ARG A CA 1
ATOM 1527 C C . ARG A 1 218 ? 33.174 -25.105 -17.042 1.00 69.38 218 ARG A C 1
ATOM 1529 O O . ARG A 1 218 ? 34.342 -25.424 -16.824 1.00 69.38 218 ARG A O 1
ATOM 1536 N N . SER A 1 219 ? 32.271 -24.978 -16.072 1.00 57.19 219 SER A N 1
ATOM 1537 C CA . SER A 1 219 ? 32.511 -25.569 -14.758 1.00 57.19 219 SER A CA 1
ATOM 1538 C C . SER A 1 219 ? 32.829 -27.051 -14.972 1.00 57.19 219 SER A C 1
ATOM 1540 O O . SER A 1 219 ? 32.176 -27.673 -15.819 1.00 57.19 219 SER A O 1
ATOM 1542 N N . PRO A 1 220 ? 33.818 -27.627 -14.264 1.00 52.19 220 PRO A N 1
ATOM 1543 C CA . PRO A 1 220 ? 34.032 -29.063 -14.331 1.00 52.19 220 PRO A CA 1
ATOM 1544 C C . PRO A 1 220 ? 32.688 -29.750 -14.052 1.00 52.19 220 PRO A C 1
ATOM 1546 O O . PRO A 1 220 ? 31.962 -29.291 -13.158 1.00 52.19 220 PRO A O 1
ATOM 1549 N N . PRO A 1 221 ? 32.304 -30.784 -14.827 1.00 50.50 221 PRO A N 1
ATOM 1550 C CA . PRO A 1 221 ? 31.092 -31.526 -14.524 1.00 50.50 221 PRO A CA 1
ATOM 1551 C C . PRO A 1 221 ? 31.158 -31.954 -13.052 1.00 50.50 221 PRO A C 1
ATOM 1553 O O . PRO A 1 221 ? 32.251 -32.302 -12.585 1.00 50.50 221 PRO A O 1
ATOM 1556 N N . PRO A 1 222 ? 30.044 -31.890 -12.293 1.00 47.50 222 PRO A N 1
ATOM 1557 C CA . PRO A 1 222 ? 30.038 -32.424 -10.941 1.00 47.50 222 PRO A CA 1
ATOM 1558 C C . PRO A 1 222 ? 30.584 -33.844 -11.030 1.00 47.50 222 PRO A C 1
ATOM 1560 O O . PRO A 1 222 ? 30.111 -34.624 -11.858 1.00 47.50 222 PRO A O 1
ATOM 1563 N N . ALA A 1 223 ? 31.631 -34.139 -10.256 1.00 48.50 223 ALA A N 1
ATOM 1564 C CA . ALA A 1 223 ? 32.212 -35.468 -10.227 1.00 48.50 223 ALA A CA 1
ATOM 1565 C C . ALA A 1 223 ? 31.064 -36.456 -9.996 1.00 48.50 223 ALA A C 1
ATOM 1567 O O . ALA A 1 223 ? 30.425 -36.427 -8.942 1.00 48.50 223 ALA A O 1
ATOM 1568 N N . MET A 1 224 ? 30.746 -37.270 -11.007 1.00 43.50 224 MET A N 1
ATOM 1569 C CA . MET A 1 224 ? 29.826 -38.384 -10.843 1.00 43.50 224 MET A CA 1
ATOM 1570 C C . MET A 1 224 ? 30.492 -39.335 -9.856 1.00 43.50 224 MET A C 1
ATOM 1572 O O . MET A 1 224 ? 31.332 -40.151 -10.222 1.00 43.50 224 MET A O 1
ATOM 1576 N N . LEU A 1 225 ? 30.136 -39.202 -8.583 1.00 45.41 225 LEU A N 1
ATOM 1577 C CA . LEU A 1 225 ? 30.446 -40.187 -7.563 1.00 45.41 225 LEU A CA 1
ATOM 1578 C C . LEU A 1 225 ? 29.462 -41.349 -7.724 1.00 45.41 225 LEU A C 1
ATOM 1580 O O . LEU A 1 225 ? 28.596 -41.566 -6.882 1.00 45.41 225 LEU A O 1
ATOM 1584 N N . CYS A 1 226 ? 29.575 -42.098 -8.821 1.00 43.28 226 CYS A N 1
ATOM 1585 C CA . CYS A 1 226 ? 29.146 -43.489 -8.790 1.00 43.28 226 CYS A CA 1
ATOM 1586 C C . CYS A 1 226 ? 30.274 -44.256 -8.093 1.00 43.28 226 CYS A C 1
ATOM 1588 O O . CYS A 1 226 ? 31.274 -44.618 -8.706 1.00 43.28 226 CYS A O 1
ATOM 1590 N N . GLY A 1 227 ? 30.178 -44.355 -6.766 1.00 49.47 227 GLY A N 1
ATOM 1591 C CA . GLY A 1 227 ? 31.135 -45.086 -5.946 1.00 49.47 227 GLY A CA 1
ATOM 1592 C C . GLY A 1 227 ? 30.653 -46.513 -5.735 1.00 49.47 227 GLY A C 1
ATOM 1593 O O . GLY A 1 227 ? 29.845 -46.752 -4.837 1.00 49.47 227 GLY A O 1
ATOM 1594 N N . GLU A 1 228 ? 31.153 -47.459 -6.528 1.00 51.09 228 GLU A N 1
ATOM 1595 C CA . GLU A 1 228 ? 30.982 -48.886 -6.248 1.00 51.09 228 GLU A CA 1
ATOM 1596 C C . GLU A 1 228 ? 31.701 -49.224 -4.939 1.00 51.09 228 GLU A C 1
ATOM 1598 O O . GLU A 1 228 ? 32.925 -49.315 -4.873 1.00 51.09 228 GLU A O 1
ATOM 1603 N N . SER A 1 229 ? 30.933 -49.328 -3.858 1.00 56.53 229 SER A N 1
ATOM 1604 C CA . SER A 1 229 ? 31.450 -49.555 -2.503 1.00 56.53 229 SER A CA 1
ATOM 1605 C C . SER A 1 229 ? 31.059 -50.925 -1.935 1.00 56.53 229 SER A C 1
ATOM 1607 O O . SER A 1 229 ? 31.161 -51.148 -0.730 1.00 56.53 229 SER A O 1
ATOM 1609 N N . CYS A 1 230 ? 30.684 -51.881 -2.794 1.00 45.59 230 CYS A N 1
ATOM 1610 C CA . CYS A 1 230 ? 30.496 -53.283 -2.414 1.00 45.59 230 CYS A CA 1
ATOM 1611 C C . CYS A 1 230 ? 31.278 -54.213 -3.352 1.00 45.59 230 CYS A C 1
ATOM 1613 O O . CYS A 1 230 ? 31.314 -54.006 -4.557 1.00 45.59 230 CYS A O 1
ATOM 1615 N N . LEU A 1 231 ? 31.915 -55.238 -2.779 1.00 51.22 231 LEU A N 1
ATOM 1616 C CA . LEU A 1 231 ? 32.978 -56.044 -3.399 1.00 51.22 231 LEU A CA 1
ATOM 1617 C C . LEU A 1 231 ? 32.532 -57.045 -4.494 1.00 51.22 231 LEU A C 1
ATOM 1619 O O . LEU A 1 231 ? 33.345 -57.872 -4.894 1.00 51.22 231 LEU A O 1
ATOM 1623 N N . TYR A 1 232 ? 31.281 -56.990 -4.964 1.00 50.19 232 TYR A N 1
ATOM 1624 C CA . TYR A 1 232 ? 30.697 -57.965 -5.906 1.00 50.19 232 TYR A CA 1
ATOM 1625 C C . TYR A 1 232 ? 29.807 -57.309 -6.977 1.00 50.19 232 TYR A C 1
ATOM 1627 O O . TYR A 1 232 ? 28.828 -57.878 -7.436 1.00 50.19 232 TYR A O 1
ATOM 1635 N N . THR A 1 233 ? 30.114 -56.084 -7.395 1.00 47.31 233 THR A N 1
ATOM 1636 C CA . THR A 1 233 ? 29.349 -55.370 -8.436 1.00 47.31 233 THR A CA 1
ATOM 1637 C C . THR A 1 233 ? 29.647 -55.847 -9.864 1.00 47.31 233 THR A C 1
ATOM 1639 O O . THR A 1 233 ? 29.114 -55.284 -10.819 1.00 47.31 233 THR A O 1
ATOM 1642 N N . SER A 1 234 ? 30.506 -56.857 -10.058 1.00 52.16 234 SER A N 1
ATOM 1643 C CA . SER A 1 234 ? 31.092 -57.147 -11.377 1.00 52.16 234 SER A CA 1
ATOM 1644 C C . SER A 1 234 ? 31.315 -58.631 -11.704 1.00 52.16 234 SER A C 1
ATOM 1646 O O . SER A 1 234 ? 32.260 -58.944 -12.426 1.00 52.16 234 SER A O 1
ATOM 1648 N N . ASP A 1 235 ? 30.483 -59.557 -11.224 1.00 55.53 235 ASP A N 1
ATOM 1649 C CA . ASP A 1 235 ? 30.548 -60.972 -11.647 1.00 55.53 235 ASP A CA 1
ATOM 1650 C C . ASP A 1 235 ? 29.288 -61.487 -12.368 1.00 55.53 235 ASP A C 1
ATOM 1652 O O . ASP A 1 235 ? 29.235 -62.650 -12.763 1.00 55.53 235 ASP A O 1
ATOM 1656 N N . ALA A 1 236 ? 28.335 -60.598 -12.669 1.00 53.53 236 ALA A N 1
ATOM 1657 C CA . ALA A 1 236 ? 27.142 -60.877 -13.477 1.00 53.53 236 ALA A CA 1
ATOM 1658 C C . ALA A 1 236 ? 26.238 -62.011 -12.941 1.00 53.53 236 ALA A C 1
ATOM 1660 O O . ALA A 1 236 ? 25.439 -62.564 -13.702 1.00 53.53 236 ALA A O 1
ATOM 1661 N N . LEU A 1 237 ? 26.319 -62.323 -11.644 1.00 54.91 237 LEU A N 1
ATOM 1662 C CA . LEU A 1 237 ? 25.420 -63.245 -10.952 1.00 54.91 237 LEU A CA 1
ATOM 1663 C C . LEU A 1 237 ? 24.489 -62.482 -9.993 1.00 54.91 237 LEU A C 1
ATOM 1665 O O . LEU A 1 237 ? 24.840 -61.437 -9.450 1.00 54.91 237 LEU A O 1
ATOM 1669 N N . CYS A 1 238 ? 23.258 -62.978 -9.841 1.00 51.97 238 CYS A N 1
ATOM 1670 C CA . CYS A 1 238 ? 22.296 -62.490 -8.852 1.00 51.97 238 CYS A CA 1
ATOM 1671 C C . CYS A 1 238 ? 22.491 -63.306 -7.574 1.00 51.97 238 CYS A C 1
ATOM 1673 O O . CYS A 1 238 ? 22.115 -64.473 -7.541 1.00 51.97 238 CYS A O 1
ATOM 1675 N N . ASP A 1 239 ? 23.089 -62.705 -6.549 1.00 56.09 239 ASP A N 1
ATOM 1676 C CA . ASP A 1 239 ? 23.234 -63.326 -5.231 1.00 56.09 239 ASP A CA 1
ATOM 1677 C C . ASP A 1 239 ? 22.056 -62.927 -4.321 1.00 56.09 239 ASP A C 1
ATOM 1679 O O . ASP A 1 239 ? 22.206 -62.172 -3.356 1.00 56.09 239 ASP A O 1
ATOM 1683 N N . ASP A 1 240 ? 20.851 -63.414 -4.631 1.00 52.84 240 ASP A N 1
ATOM 1684 C CA . ASP A 1 240 ? 19.699 -63.389 -3.729 1.00 52.84 240 ASP A CA 1
ATOM 1685 C C . ASP A 1 240 ? 19.568 -64.744 -3.015 1.00 52.84 240 ASP A C 1
ATOM 1687 O O . ASP A 1 240 ? 19.000 -65.705 -3.515 1.00 52.84 240 ASP A O 1
ATOM 1691 N N . GLY A 1 241 ? 20.127 -64.851 -1.806 1.00 51.50 241 GLY A N 1
ATOM 1692 C CA . GLY A 1 241 ? 20.118 -66.096 -1.027 1.00 51.50 241 GLY A CA 1
ATOM 1693 C C . GLY A 1 241 ? 18.717 -66.613 -0.637 1.00 51.50 241 GLY A C 1
ATOM 1694 O O . GLY A 1 241 ? 18.283 -66.410 0.498 1.00 51.50 241 GLY A O 1
ATOM 1695 N N . GLY A 1 242 ? 18.052 -67.355 -1.535 1.00 39.50 242 GLY A N 1
ATOM 1696 C CA . GLY A 1 242 ? 16.781 -68.075 -1.347 1.00 39.50 242 GLY A CA 1
ATOM 1697 C C . GLY A 1 242 ? 16.691 -69.355 -2.208 1.00 39.50 242 GLY A C 1
ATOM 1698 O O . GLY A 1 242 ? 17.410 -69.487 -3.189 1.00 39.50 242 GLY A O 1
ATOM 1699 N N . PRO A 1 243 ? 15.879 -70.366 -1.833 1.00 40.78 243 PRO A N 1
ATOM 1700 C CA . PRO A 1 243 ? 16.209 -71.771 -2.075 1.00 40.78 243 PRO A CA 1
ATOM 1701 C C . PRO A 1 243 ? 15.925 -72.216 -3.516 1.00 40.78 243 PRO A C 1
ATOM 1703 O O . PRO A 1 243 ? 14.771 -72.426 -3.889 1.00 40.78 243 PRO A O 1
ATOM 1706 N N . GLY A 1 244 ? 16.982 -72.443 -4.300 1.00 49.41 244 GLY A N 1
ATOM 1707 C CA . GLY A 1 244 ? 16.844 -73.030 -5.635 1.00 49.41 244 GLY A CA 1
ATOM 1708 C C . GLY A 1 244 ? 18.046 -72.965 -6.578 1.00 49.41 244 GLY A C 1
ATOM 1709 O O . GLY A 1 244 ? 17.953 -73.575 -7.641 1.00 49.41 244 GLY A O 1
ATOM 1710 N N . ALA A 1 245 ? 19.144 -72.298 -6.220 1.00 38.31 245 ALA A N 1
ATOM 1711 C CA . ALA A 1 245 ? 20.437 -72.363 -6.905 1.00 38.31 245 ALA A CA 1
ATOM 1712 C C . ALA A 1 245 ? 21.549 -71.946 -5.939 1.00 38.31 245 ALA A C 1
ATOM 1714 O O . ALA A 1 245 ? 21.257 -71.088 -5.077 1.00 38.31 245 ALA A O 1
#

Organism: NCBI:txid1460289

pLDDT: mean 73.13, std 21.11, range [31.47, 97.25]

Radius of gyration: 39.19 Å; chains: 1; bounding box: 85×103×80 Å

Foldseek 3Di:
DAQPDDPHPHNPHPHQPPCVVPNGDDDDPDDPDDDDDDDPPDPDPDDDDDDDPPPDPDDDDPDPPQPFFAAAQPDPCLAVLFAQCPDVPGPHVRHHHRNNCVNVNGHHPPPDDDFDDFAAAQQDPCLDVLAAQCPDVPGPHVRHPHRNNQVNVNTHGDPPDPDPPDDDDPDDDPFDKAAAQQDPCLAVQFAACPDVVGPHPNHPHRHSCNNVNIDGPDDDPDPPPPPPPDDPPPPPDDPPPDPDD

Secondary structure (DSSP, 8-state):
--BSSTT-S-B-S-TT--HHHH-PPPPPPPPPPPPPP-------------------TT-S-----PPPPB----STTTTSSS--S-STT-S---S-TTS-HHHH-PBPP--SPPPPPPB----STTTTSSS--BSSTT-S-B-S-TTS-HHHH--B----PPPPPPPPPPPPPPPPEE--B-STTTTSSS--SSSTT-S--SS-TTSBHHHH--EE-PPPPP-------STTTTS------STT-